Protein AF-A0A672R7V6-F1 (afdb_monomer)

pLDDT: mean 87.44, std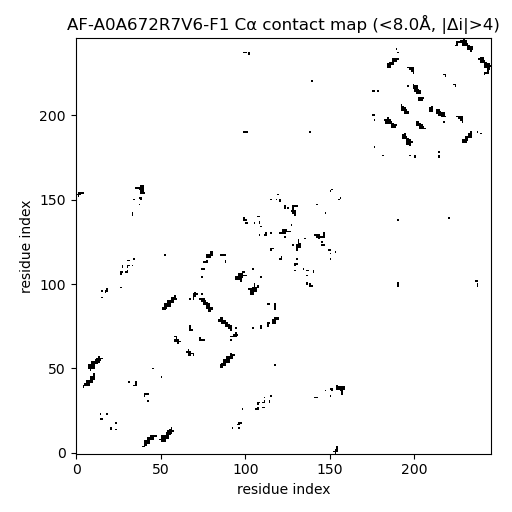 13.8, range [36.5, 98.56]

Radius of gyration: 19.98 Å; Cα contacts (8 Å, |Δi|>4): 439; chains: 1; bounding box: 53×36×56 Å

Secondary structure (DSSP, 8-state):
-PPP---B-EEE----TTS-HHHHHHHHHHHHHHHHTTSS--B----SS--SEEEEEE-S--SSS----SSSS--EEE--TTSTTTTEEEEETTS-EESSSTTSEEHHHHHHHHHHHHTTPPPP-STT-TT-SS----SS----HHHHHHHHHHH-----------S-------PPPPSSS---SEEEEETTEEEEEETTEEEEEETTEEPTT-SEEGGGTSTT--SSEEEEEE-TTS-EEEEE--

Sequence (246 aa):
MKLHIIPLKPQIQRFPWQMREDKVKRVLQEALKVWSDVTPLTFTEVISQEADIVIDFARYWHGDNLPFDGPGGILAHAFFPRTHREGDIHFDYDESWTVGNELGTDLLQVAAHEFGHVLGLQHSLEPGALMSPFYSFSYPLQLSEDDKKGIQYLYGPRLQASVQIPTETNEIITSAPDSCHTDFDAVSVIRGELFFFKASYAWRIREGRLQAGYPALASRHWRGIPENIGAAYEDKKGNIWFFEGG

Mean predicted aligned error: 10.69 Å

Organism: Sinocyclocheilus grahami (NCBI:txid75366)

Structure (mmCIF, N/CA/C/O backbone):
data_AF-A0A672R7V6-F1
#
_entry.id   AF-A0A672R7V6-F1
#
loop_
_atom_site.group_PDB
_atom_site.id
_atom_site.type_symbol
_atom_site.label_atom_id
_atom_site.label_alt_id
_atom_site.label_comp_id
_atom_site.label_asym_id
_atom_site.label_entity_id
_atom_site.label_seq_id
_atom_site.pdbx_PDB_ins_code
_atom_site.Cartn_x
_atom_site.Cartn_y
_atom_site.Cartn_z
_atom_site.occupancy
_atom_site.B_iso_or_equiv
_atom_site.auth_seq_id
_atom_site.auth_comp_id
_atom_site.auth_asym_id
_atom_site.auth_atom_id
_atom_site.pdbx_PDB_model_num
ATOM 1 N N . MET A 1 1 ? -3.434 19.034 -15.561 1.00 52.34 1 MET A N 1
ATOM 2 C CA . MET A 1 1 ? -4.192 18.325 -16.621 1.00 52.34 1 MET A CA 1
ATOM 3 C C . MET A 1 1 ? -4.965 17.212 -15.935 1.00 52.34 1 MET A C 1
ATOM 5 O O . MET A 1 1 ? -4.325 16.456 -15.222 1.00 52.34 1 MET A O 1
ATOM 9 N N . LYS A 1 2 ? -6.297 17.153 -16.053 1.00 65.81 2 LYS A N 1
ATOM 10 C CA . LYS A 1 2 ? -7.084 16.082 -15.416 1.00 65.81 2 LYS A CA 1
ATOM 11 C C . LYS A 1 2 ? -6.955 14.781 -16.211 1.00 65.81 2 LYS A C 1
ATOM 13 O O . LYS A 1 2 ? -6.890 14.834 -17.442 1.00 65.81 2 LYS A O 1
ATOM 18 N N . LEU A 1 3 ? -6.888 13.649 -15.515 1.00 72.75 3 LEU A N 1
ATOM 19 C CA . LEU A 1 3 ? -6.923 12.317 -16.124 1.00 72.75 3 LEU A CA 1
ATOM 20 C C . LEU A 1 3 ? -8.381 11.843 -16.237 1.00 72.75 3 LEU A C 1
ATOM 22 O O . LEU A 1 3 ? -9.265 12.363 -15.554 1.00 72.75 3 LEU A O 1
ATOM 26 N N . HIS A 1 4 ? -8.656 10.924 -17.165 1.00 72.38 4 HIS A N 1
ATOM 27 C CA . HIS A 1 4 ? -10.018 10.434 -17.388 1.00 72.38 4 HIS A CA 1
ATOM 28 C C . HIS A 1 4 ? -10.444 9.505 -16.250 1.00 72.38 4 HIS A C 1
ATOM 30 O O . HIS A 1 4 ? -9.671 8.662 -15.805 1.00 72.38 4 HIS A O 1
ATOM 36 N N . ILE A 1 5 ? -11.690 9.653 -15.803 1.00 74.12 5 ILE A N 1
ATOM 37 C CA . ILE A 1 5 ? -12.304 8.763 -14.818 1.00 74.12 5 ILE A CA 1
ATOM 38 C C . ILE A 1 5 ? -12.939 7.611 -15.596 1.00 74.12 5 ILE A C 1
ATOM 40 O O . ILE A 1 5 ? -14.011 7.767 -16.180 1.00 74.12 5 ILE A O 1
ATOM 44 N N . ILE A 1 6 ? -12.256 6.472 -15.621 1.00 75.62 6 ILE A N 1
ATOM 45 C CA . ILE A 1 6 ? -12.764 5.204 -16.152 1.00 75.62 6 ILE A CA 1
ATOM 46 C C . ILE A 1 6 ? -12.575 4.111 -15.093 1.00 75.62 6 ILE A C 1
ATOM 48 O O . ILE A 1 6 ? -11.676 4.237 -14.258 1.00 75.62 6 ILE A O 1
ATOM 52 N N . PRO A 1 7 ? -13.412 3.060 -15.077 1.00 84.50 7 PRO A N 1
ATOM 53 C CA . PRO A 1 7 ? -13.138 1.881 -14.266 1.00 84.50 7 PRO A CA 1
ATOM 54 C C . PRO A 1 7 ? -11.813 1.256 -14.703 1.00 84.50 7 PRO A C 1
ATOM 56 O O . PRO A 1 7 ? -11.662 0.931 -15.878 1.00 84.50 7 PRO A O 1
ATOM 59 N N . LEU A 1 8 ? -10.880 1.100 -13.765 1.00 88.44 8 LEU A N 1
ATOM 60 C CA . LEU A 1 8 ? -9.566 0.514 -14.019 1.00 88.44 8 LEU A CA 1
ATOM 61 C C . LEU A 1 8 ? -9.579 -0.979 -13.681 1.00 88.44 8 LEU A C 1
ATOM 63 O O . LEU A 1 8 ? -10.139 -1.402 -12.663 1.00 88.44 8 LEU A O 1
ATOM 67 N N . LYS A 1 9 ? -8.951 -1.782 -14.533 1.00 93.06 9 LYS A N 1
ATOM 68 C CA . LYS A 1 9 ? -8.944 -3.242 -14.444 1.00 93.06 9 LYS A CA 1
ATOM 69 C C . LYS A 1 9 ? -7.567 -3.770 -14.030 1.00 93.06 9 LYS A C 1
ATOM 71 O O . LYS A 1 9 ? -6.717 -3.962 -14.899 1.00 93.06 9 LYS A O 1
ATOM 76 N N . PRO A 1 10 ? -7.319 -4.015 -12.732 1.00 93.75 10 PRO A N 1
ATOM 77 C CA . PRO A 1 10 ? -6.094 -4.668 -12.294 1.00 93.75 10 PRO A CA 1
ATOM 78 C C . PRO A 1 10 ? -6.085 -6.164 -12.630 1.00 93.75 10 PRO A C 1
ATOM 80 O O . PRO A 1 10 ? -7.101 -6.850 -12.501 1.00 93.75 10 PRO A O 1
ATOM 83 N N . GLN A 1 11 ? -4.916 -6.679 -13.001 1.00 95.50 11 GLN A N 1
ATOM 84 C CA . GLN A 1 11 ? -4.645 -8.100 -13.202 1.00 95.50 11 GLN A CA 1
ATOM 85 C C . GLN A 1 11 ? -3.312 -8.468 -12.551 1.00 95.50 11 GLN A C 1
ATOM 87 O O . GLN A 1 11 ? -2.317 -7.774 -12.732 1.00 95.50 11 GLN A O 1
ATOM 92 N N . ILE A 1 12 ? -3.278 -9.588 -11.828 1.00 95.94 12 ILE A N 1
ATOM 93 C CA . ILE A 1 12 ? -2.055 -10.111 -11.208 1.00 95.94 12 ILE A CA 1
ATOM 94 C C . ILE A 1 12 ? -1.500 -11.238 -12.083 1.00 95.94 12 ILE A C 1
ATOM 96 O O . ILE A 1 12 ? -2.209 -12.212 -12.343 1.00 95.94 12 ILE A O 1
ATOM 100 N N . GLN A 1 13 ? -0.250 -11.115 -12.529 1.00 94.62 13 GLN A N 1
ATOM 101 C CA . GLN A 1 13 ? 0.426 -12.118 -13.357 1.00 94.62 13 GLN A CA 1
ATOM 102 C C . GLN A 1 13 ? 1.103 -13.209 -12.526 1.00 94.62 13 GLN A C 1
ATOM 104 O O . GLN A 1 13 ? 0.929 -14.397 -12.804 1.00 94.62 13 GLN A O 1
ATOM 109 N N . ARG A 1 14 ? 1.873 -12.822 -11.505 1.00 96.00 14 ARG A N 1
ATOM 110 C CA . ARG A 1 14 ? 2.571 -13.744 -10.596 1.00 96.00 14 ARG A CA 1
ATOM 111 C C . ARG A 1 14 ? 2.359 -13.334 -9.148 1.00 96.00 14 ARG A C 1
ATOM 113 O O . ARG A 1 14 ? 2.046 -12.186 -8.860 1.00 96.00 14 ARG A O 1
ATOM 120 N N . PHE A 1 15 ? 2.531 -14.293 -8.245 1.00 97.06 15 PHE A N 1
ATOM 121 C CA . PHE A 1 15 ? 2.367 -14.116 -6.804 1.00 97.06 15 PHE A CA 1
ATOM 122 C C . PHE A 1 15 ? 3.680 -14.431 -6.072 1.00 97.06 15 PHE A C 1
ATOM 124 O O . PHE A 1 15 ? 4.415 -15.317 -6.517 1.00 97.06 15 PHE A O 1
ATOM 131 N N . PRO A 1 16 ? 3.970 -13.764 -4.940 1.00 95.19 16 PRO A N 1
ATOM 132 C CA . PRO A 1 16 ? 5.109 -14.093 -4.092 1.00 95.19 16 PRO A CA 1
ATOM 133 C C . PRO A 1 16 ? 4.888 -15.443 -3.395 1.00 95.19 16 PRO A C 1
ATOM 135 O O . PRO A 1 16 ? 3.783 -15.754 -2.952 1.00 95.19 16 PRO A O 1
ATOM 138 N N . TRP A 1 17 ? 5.944 -16.240 -3.231 1.00 90.25 17 TRP A N 1
ATOM 139 C CA . TRP A 1 17 ? 5.864 -17.547 -2.556 1.00 90.25 17 TRP A CA 1
ATOM 140 C C . TRP A 1 17 ? 5.616 -17.445 -1.044 1.00 90.25 17 TRP A C 1
ATOM 142 O O . TRP A 1 17 ? 5.121 -18.388 -0.426 1.00 90.25 17 TRP A O 1
ATOM 152 N N . GLN A 1 18 ? 5.968 -16.308 -0.443 1.00 86.50 18 GLN A N 1
ATOM 153 C CA . GLN A 1 18 ? 5.895 -16.033 0.991 1.00 86.50 18 GLN A CA 1
ATOM 154 C C . GLN A 1 18 ? 4.440 -15.921 1.486 1.00 86.50 18 GLN A C 1
ATOM 156 O O . GLN A 1 18 ? 4.172 -16.073 2.681 1.00 86.50 18 GLN A O 1
ATOM 161 N N . MET A 1 19 ? 3.483 -15.645 0.589 1.00 90.56 19 MET A N 1
ATOM 162 C CA . MET A 1 19 ? 2.083 -15.395 0.933 1.00 90.56 19 MET A CA 1
ATOM 163 C C . MET A 1 19 ? 1.116 -16.138 0.017 1.00 90.56 19 MET A C 1
ATOM 165 O O . MET A 1 19 ? 1.314 -16.248 -1.184 1.00 90.56 19 MET A O 1
ATOM 169 N N . ARG A 1 20 ? 0.003 -16.605 0.591 1.00 93.00 20 ARG A N 1
ATOM 170 C CA . ARG A 1 20 ? -1.077 -17.216 -0.192 1.00 93.00 20 ARG A CA 1
ATOM 171 C C . ARG A 1 20 ? -1.698 -16.194 -1.146 1.00 93.00 20 ARG A C 1
ATOM 173 O O . ARG A 1 20 ? -1.937 -15.052 -0.749 1.00 93.00 20 ARG A O 1
ATOM 180 N N . GLU A 1 21 ? -2.052 -16.635 -2.350 1.00 94.81 21 GLU A N 1
ATOM 181 C CA . GLU A 1 21 ? -2.634 -15.778 -3.393 1.00 94.81 21 GLU A CA 1
ATOM 182 C C . GLU A 1 21 ? -3.890 -15.029 -2.924 1.00 94.81 21 GLU A C 1
ATOM 184 O O . GLU A 1 21 ? -4.054 -13.846 -3.208 1.00 94.81 21 GLU A O 1
ATOM 189 N N . ASP A 1 22 ? -4.759 -15.679 -2.141 1.00 93.31 22 ASP A N 1
ATOM 190 C CA . ASP A 1 22 ? -5.973 -15.060 -1.599 1.00 93.31 22 ASP A CA 1
ATOM 191 C C . ASP A 1 22 ? -5.660 -13.893 -0.651 1.00 93.31 22 ASP A C 1
ATOM 193 O O . ASP A 1 22 ? -6.397 -12.908 -0.598 1.00 93.31 22 ASP A O 1
ATOM 197 N N . LYS A 1 23 ? -4.554 -13.990 0.096 1.00 92.38 23 LYS A N 1
ATOM 198 C CA . LYS A 1 23 ? -4.068 -12.916 0.965 1.00 92.38 23 LYS A CA 1
ATOM 199 C C . LYS A 1 23 ? -3.510 -11.766 0.129 1.00 92.38 23 LYS A C 1
ATOM 201 O O . LYS A 1 23 ? -3.869 -10.628 0.403 1.00 92.38 23 LYS A O 1
ATOM 206 N N . VAL A 1 24 ? -2.716 -12.061 -0.900 1.00 96.12 24 VAL A N 1
ATOM 207 C CA . VAL A 1 24 ? -2.158 -11.051 -1.817 1.00 96.12 24 VAL A CA 1
ATOM 208 C C . VAL A 1 24 ? -3.275 -10.276 -2.518 1.00 96.12 24 VAL A C 1
ATOM 210 O O . VAL A 1 24 ? -3.288 -9.051 -2.465 1.00 96.12 24 VAL A O 1
ATOM 213 N N . LYS A 1 25 ? -4.277 -10.971 -3.072 1.00 95.31 25 LYS A N 1
ATOM 214 C CA . LYS A 1 25 ? -5.445 -10.338 -3.708 1.00 95.31 25 LYS A CA 1
ATOM 215 C C . LYS A 1 25 ? -6.169 -9.377 -2.770 1.00 95.31 25 LYS A C 1
ATOM 217 O O . LYS A 1 25 ? -6.442 -8.243 -3.150 1.00 95.31 25 LYS A O 1
ATOM 222 N N . ARG A 1 26 ? -6.438 -9.796 -1.527 1.00 94.12 26 ARG A N 1
ATOM 223 C CA . ARG A 1 26 ? -7.087 -8.930 -0.528 1.00 94.12 26 ARG A CA 1
ATOM 224 C C . ARG A 1 26 ? -6.259 -7.685 -0.208 1.00 94.12 26 ARG A C 1
ATOM 226 O O . ARG A 1 26 ? -6.831 -6.607 -0.108 1.00 94.12 26 ARG A O 1
ATOM 233 N N . VAL A 1 27 ? -4.941 -7.828 -0.078 1.00 95.44 27 VAL A N 1
ATOM 234 C CA . VAL A 1 27 ? -4.028 -6.707 0.202 1.00 95.44 27 VAL A CA 1
ATOM 235 C C . VAL A 1 27 ? -3.995 -5.714 -0.954 1.00 95.44 27 VAL A C 1
ATOM 237 O O . VAL A 1 27 ? -4.114 -4.516 -0.729 1.00 95.44 27 VAL A O 1
ATOM 240 N N . LEU A 1 28 ? -3.899 -6.194 -2.195 1.00 97.31 28 LEU A N 1
ATOM 241 C CA . LEU A 1 28 ? -3.894 -5.325 -3.374 1.00 97.31 28 LEU A CA 1
ATOM 242 C C . LEU A 1 28 ? -5.241 -4.610 -3.557 1.00 97.31 28 LEU A C 1
ATOM 244 O O . LEU A 1 28 ? -5.275 -3.426 -3.882 1.00 97.31 28 LEU A O 1
ATOM 248 N N . GLN A 1 29 ? -6.356 -5.292 -3.275 1.00 95.31 29 GLN A N 1
ATOM 249 C CA . GLN A 1 29 ? -7.681 -4.666 -3.242 1.00 95.31 29 GLN A CA 1
ATOM 250 C C . GLN A 1 29 ? -7.773 -3.575 -2.167 1.00 95.31 29 GLN A C 1
ATOM 252 O O . GLN A 1 29 ? -8.364 -2.526 -2.412 1.00 95.31 29 GLN A O 1
ATOM 257 N N . GLU A 1 30 ? -7.189 -3.797 -0.989 1.00 93.88 30 GLU A N 1
ATOM 258 C CA . GLU A 1 30 ? -7.128 -2.797 0.079 1.00 93.88 30 GLU A CA 1
ATOM 259 C C . GLU A 1 30 ? -6.262 -1.594 -0.318 1.00 93.88 30 GLU A C 1
ATOM 261 O O . GLU A 1 30 ? -6.709 -0.459 -0.169 1.00 93.88 30 GLU A O 1
ATOM 266 N N . ALA A 1 31 ? -5.094 -1.823 -0.918 1.00 97.00 31 ALA A N 1
ATOM 267 C CA . ALA A 1 31 ? -4.210 -0.773 -1.419 1.00 97.00 31 ALA A CA 1
ATOM 268 C C . ALA A 1 31 ? -4.889 0.113 -2.484 1.00 97.00 31 ALA A C 1
ATOM 270 O O . ALA A 1 31 ? -4.836 1.339 -2.403 1.00 97.00 31 ALA A O 1
ATOM 271 N N . LEU A 1 32 ? -5.608 -0.483 -3.442 1.00 96.62 32 LEU A N 1
ATOM 272 C CA . LEU A 1 32 ? -6.420 0.259 -4.417 1.00 96.62 32 LEU A CA 1
ATOM 273 C C . LEU A 1 32 ? -7.561 1.036 -3.748 1.00 96.62 32 LEU A C 1
ATOM 275 O O . LEU A 1 32 ? -7.901 2.155 -4.154 1.00 96.62 32 LEU A O 1
ATOM 279 N N . LYS A 1 33 ? -8.156 0.454 -2.699 1.00 94.19 33 LYS A N 1
ATOM 280 C CA . LYS A 1 33 ? -9.272 1.064 -1.979 1.00 94.19 33 LYS A CA 1
ATOM 281 C C . LYS A 1 33 ? -8.881 2.406 -1.365 1.00 94.19 33 LYS A C 1
ATOM 283 O O . LYS A 1 33 ? -9.685 3.334 -1.447 1.00 94.19 33 LYS A O 1
ATOM 288 N N . VAL A 1 34 ? -7.658 2.525 -0.841 1.00 95.25 34 VAL A N 1
ATOM 289 C CA . VAL A 1 34 ? -7.107 3.766 -0.267 1.00 95.25 34 VAL A CA 1
ATOM 290 C C . VAL A 1 34 ? -7.306 4.958 -1.216 1.00 95.25 34 VAL A C 1
ATOM 292 O O . VAL A 1 34 ? -7.761 6.022 -0.794 1.00 95.25 34 VAL A O 1
ATOM 295 N N . TRP A 1 35 ? -7.056 4.765 -2.513 1.00 96.81 35 TRP A N 1
ATOM 296 C CA . TRP A 1 35 ? -7.235 5.799 -3.535 1.00 96.81 35 TRP A CA 1
ATOM 297 C C . TRP A 1 35 ? -8.703 6.003 -3.936 1.00 96.81 35 TRP A C 1
ATOM 299 O O . TRP A 1 35 ? -9.157 7.144 -4.078 1.00 96.81 35 TRP A O 1
ATOM 309 N N . SER A 1 36 ? -9.476 4.921 -4.082 1.00 94.94 36 SER A N 1
ATOM 310 C CA . SER A 1 36 ? -10.912 5.007 -4.417 1.00 94.94 36 SER A CA 1
ATOM 311 C C . SER A 1 36 ? -11.767 5.625 -3.304 1.00 94.94 36 SER A C 1
ATOM 313 O O . SER A 1 36 ? -12.841 6.160 -3.561 1.00 94.94 36 SER A O 1
ATOM 315 N N . ASP A 1 37 ? -11.306 5.588 -2.052 1.00 93.94 37 ASP A N 1
ATOM 316 C CA . ASP A 1 37 ? -12.041 6.168 -0.929 1.00 93.94 37 ASP A CA 1
ATOM 317 C C . ASP A 1 37 ? -12.085 7.697 -0.992 1.00 93.94 37 ASP A C 1
ATOM 319 O O . ASP A 1 37 ? -13.055 8.303 -0.528 1.00 93.94 37 ASP A O 1
ATOM 323 N N . VAL A 1 38 ? -11.074 8.314 -1.612 1.00 95.25 38 VAL A N 1
ATOM 324 C CA . VAL A 1 38 ? -10.914 9.772 -1.697 1.00 95.25 38 VAL A CA 1
ATOM 325 C C . VAL A 1 38 ? -11.116 10.335 -3.106 1.00 95.25 38 VAL A C 1
ATOM 327 O O . VAL A 1 38 ? -11.088 11.557 -3.272 1.00 95.25 38 VAL A O 1
ATOM 330 N N . THR A 1 39 ? -11.385 9.484 -4.100 1.00 95.31 39 THR A N 1
ATOM 331 C CA . THR A 1 39 ? -11.630 9.866 -5.501 1.00 95.31 39 THR A CA 1
ATOM 332 C C . THR A 1 39 ? -12.872 9.180 -6.091 1.00 95.31 39 THR A C 1
ATOM 334 O O . THR A 1 39 ? -13.426 8.268 -5.486 1.00 95.31 39 THR A O 1
ATOM 337 N N . PRO A 1 40 ? -13.343 9.587 -7.283 1.00 94.69 40 PRO A N 1
ATOM 338 C CA . PRO A 1 40 ? -14.369 8.852 -8.026 1.00 94.69 40 PRO A CA 1
ATOM 339 C C . PRO A 1 40 ? -13.872 7.564 -8.710 1.00 94.69 40 PRO A C 1
ATOM 341 O O . PRO A 1 40 ? -14.648 6.937 -9.431 1.00 94.69 40 PRO A O 1
ATOM 344 N N . LEU A 1 41 ? -12.593 7.198 -8.559 1.00 94.69 41 LEU A N 1
ATOM 345 C CA . LEU A 1 41 ? -12.014 6.028 -9.218 1.00 94.69 41 LEU A CA 1
ATOM 346 C C . LEU A 1 41 ? -12.665 4.733 -8.728 1.00 94.69 41 LEU A C 1
ATOM 348 O O . LEU A 1 41 ? -13.034 4.594 -7.562 1.00 94.69 41 LEU A O 1
ATOM 352 N N . THR A 1 42 ? -12.771 3.764 -9.633 1.00 93.69 42 THR A N 1
ATOM 353 C CA . THR A 1 42 ? -13.268 2.420 -9.330 1.00 93.69 42 THR A CA 1
ATOM 354 C C . THR A 1 42 ? -1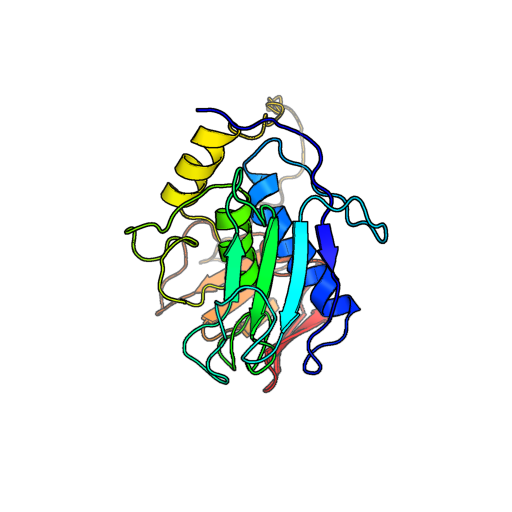2.335 1.389 -9.940 1.00 93.69 42 THR A C 1
ATOM 356 O O . THR A 1 42 ? -11.768 1.617 -11.008 1.00 93.69 42 THR A O 1
ATOM 359 N N . PHE A 1 43 ? -12.180 0.262 -9.249 1.00 93.69 43 PHE A N 1
ATOM 360 C CA . PHE A 1 43 ? -11.281 -0.812 -9.646 1.00 93.69 43 PHE A CA 1
ATOM 361 C C . PHE A 1 43 ? -12.046 -2.131 -9.710 1.00 93.69 43 PHE A C 1
ATOM 363 O O . PHE A 1 43 ? -12.862 -2.420 -8.833 1.00 93.69 43 PHE A O 1
ATOM 370 N N . THR A 1 44 ? -11.818 -2.933 -10.747 1.00 91.12 44 THR A N 1
ATOM 371 C CA . THR A 1 44 ? -12.443 -4.257 -10.897 1.00 91.12 44 THR A CA 1
ATOM 372 C C . THR A 1 44 ? -11.421 -5.251 -11.424 1.00 91.12 44 THR A C 1
ATOM 374 O O . THR A 1 44 ? -11.017 -5.161 -12.577 1.00 91.12 44 THR A O 1
ATOM 377 N N . GLU A 1 45 ? -10.990 -6.182 -10.570 1.00 87.81 45 GLU A N 1
ATOM 378 C CA . GLU A 1 45 ? -9.997 -7.202 -10.926 1.00 87.81 45 GLU A CA 1
ATOM 379 C C . GLU A 1 45 ? -10.485 -8.071 -12.095 1.00 87.81 45 GLU A C 1
ATOM 381 O O . GLU A 1 45 ? -11.635 -8.521 -12.109 1.00 87.81 45 GLU A O 1
ATOM 386 N N . VAL A 1 46 ? -9.608 -8.313 -13.073 1.00 88.81 46 VAL A N 1
ATOM 387 C CA . VAL A 1 46 ? -9.890 -9.129 -14.263 1.00 88.81 46 VAL A CA 1
ATOM 388 C C . VAL A 1 46 ? -8.853 -10.234 -14.448 1.00 88.81 46 VAL A C 1
ATOM 390 O O . VAL A 1 46 ? -7.737 -10.169 -13.944 1.00 88.81 46 VAL A O 1
ATOM 393 N N . ILE A 1 47 ? -9.229 -11.262 -15.214 1.00 81.38 47 ILE A N 1
ATOM 394 C CA . ILE A 1 47 ? -8.361 -12.401 -15.570 1.00 81.38 47 ILE A CA 1
ATOM 395 C C . ILE A 1 47 ? -7.928 -12.320 -17.059 1.00 81.38 47 ILE A C 1
ATOM 397 O O . ILE A 1 47 ? -7.153 -13.144 -17.533 1.00 81.38 47 ILE A O 1
ATOM 401 N N . SER A 1 48 ? -8.407 -11.326 -17.820 1.00 70.50 48 SER A N 1
ATOM 402 C CA . SER A 1 48 ? -8.225 -11.195 -19.280 1.00 70.50 48 SER A CA 1
ATOM 403 C C . SER A 1 48 ? -7.065 -10.281 -19.704 1.00 70.50 48 SER A C 1
ATOM 405 O O . SER A 1 48 ? -6.619 -9.458 -18.920 1.00 70.50 48 SER A O 1
ATOM 407 N N . GLN A 1 49 ? -6.663 -10.359 -20.981 1.00 63.78 49 GLN A N 1
ATOM 408 C CA . GLN A 1 49 ? -5.559 -9.595 -21.603 1.00 63.78 49 GLN A CA 1
ATOM 409 C C . GLN A 1 49 ? -5.785 -8.073 -21.757 1.00 63.78 49 GLN A C 1
ATOM 411 O O . GLN A 1 49 ? -4.888 -7.375 -22.211 1.00 63.78 49 GLN A O 1
ATOM 416 N N . GLU A 1 50 ? -6.958 -7.547 -21.400 1.00 80.62 50 GLU A N 1
ATOM 417 C CA . GLU A 1 50 ? -7.285 -6.111 -21.462 1.00 80.62 50 GLU A CA 1
ATOM 418 C C . GLU A 1 50 ? -7.234 -5.459 -20.066 1.00 80.62 50 GLU A C 1
ATOM 420 O O . GLU A 1 50 ? -8.210 -4.850 -19.620 1.00 80.62 50 GLU A O 1
ATOM 425 N N . ALA A 1 51 ? -6.144 -5.678 -19.329 1.00 90.62 51 ALA A N 1
ATOM 426 C CA . ALA A 1 51 ? -5.927 -5.061 -18.023 1.00 90.62 51 ALA A CA 1
ATOM 427 C C . ALA A 1 51 ? -5.332 -3.653 -18.182 1.00 90.62 51 ALA A C 1
ATOM 429 O O . ALA A 1 51 ? -4.436 -3.455 -18.998 1.00 90.62 51 ALA A O 1
ATOM 430 N N . ASP A 1 52 ? -5.813 -2.694 -17.387 1.00 93.12 52 ASP A N 1
ATOM 431 C CA . ASP A 1 52 ? -5.260 -1.331 -17.340 1.00 93.12 52 ASP A CA 1
ATOM 432 C C . ASP A 1 52 ? -4.092 -1.227 -16.348 1.00 93.12 52 ASP A C 1
ATOM 434 O O . ASP A 1 52 ? -3.302 -0.293 -16.412 1.00 93.12 52 ASP A O 1
ATOM 438 N N . ILE A 1 53 ? -4.024 -2.157 -15.386 1.00 95.50 53 ILE A N 1
ATOM 439 C CA . ILE A 1 53 ? -2.963 -2.235 -14.381 1.00 95.50 53 ILE A CA 1
ATOM 440 C C . ILE A 1 53 ? -2.479 -3.680 -14.318 1.00 95.50 53 ILE A C 1
ATOM 442 O O . ILE A 1 53 ? -3.255 -4.584 -13.995 1.00 95.50 53 ILE A O 1
ATOM 446 N N . VAL A 1 54 ? -1.203 -3.903 -14.607 1.00 96.25 54 VAL A N 1
ATOM 447 C CA . VAL A 1 54 ? -0.596 -5.236 -14.626 1.00 96.25 54 VAL A CA 1
ATOM 448 C C . VAL A 1 54 ? 0.356 -5.351 -13.448 1.00 96.25 54 VAL A C 1
ATOM 450 O O . VAL A 1 54 ? 1.330 -4.617 -13.355 1.00 96.25 54 VAL A O 1
ATOM 453 N N . ILE A 1 55 ? 0.066 -6.274 -12.537 1.00 98.00 55 ILE A N 1
ATOM 454 C CA . ILE A 1 55 ? 0.818 -6.468 -11.298 1.00 98.00 55 ILE A CA 1
ATOM 455 C C . ILE A 1 55 ? 1.636 -7.744 -11.409 1.00 98.00 55 ILE A C 1
ATOM 457 O O . ILE A 1 55 ? 1.078 -8.828 -11.602 1.00 98.00 55 ILE A O 1
ATOM 461 N N . ASP A 1 56 ? 2.946 -7.633 -11.240 1.00 97.69 56 ASP A N 1
ATOM 462 C CA . ASP A 1 56 ? 3.857 -8.762 -11.349 1.00 97.69 56 ASP A CA 1
ATOM 463 C C . ASP A 1 56 ? 4.869 -8.801 -10.197 1.00 97.69 56 ASP A C 1
ATOM 465 O O . ASP A 1 56 ? 5.341 -7.769 -9.731 1.00 97.69 56 ASP A O 1
ATOM 469 N N . PHE A 1 57 ? 5.212 -10.003 -9.733 1.00 98.31 57 PHE A N 1
ATOM 470 C CA . PHE A 1 57 ? 6.279 -10.211 -8.751 1.00 98.31 57 PHE A CA 1
ATOM 471 C C . PHE A 1 57 ? 7.457 -10.855 -9.477 1.00 98.31 57 PHE A C 1
ATOM 473 O O . PHE A 1 57 ? 7.369 -12.004 -9.926 1.00 98.31 57 PHE A O 1
ATOM 480 N N . ALA A 1 58 ? 8.551 -10.111 -9.614 1.00 97.25 58 ALA A N 1
ATOM 481 C CA . ALA A 1 58 ? 9.668 -10.463 -10.480 1.00 97.25 58 ALA A CA 1
ATOM 482 C C . ALA A 1 58 ? 11.011 -10.396 -9.742 1.00 97.25 58 ALA A C 1
ATOM 484 O O . ALA A 1 58 ? 11.118 -9.792 -8.687 1.00 97.25 58 ALA A O 1
ATOM 485 N N . ARG A 1 59 ? 12.040 -11.048 -10.291 1.00 96.19 59 ARG A N 1
ATOM 486 C CA . ARG A 1 59 ? 13.394 -11.086 -9.716 1.00 96.19 59 ARG A CA 1
ATOM 487 C C . ARG A 1 59 ? 14.388 -10.459 -10.669 1.00 96.19 59 ARG A C 1
ATOM 489 O O . ARG A 1 59 ? 14.324 -10.762 -11.862 1.00 96.19 59 ARG A O 1
ATOM 496 N N . TYR A 1 60 ? 15.352 -9.709 -10.139 1.00 95.56 60 TYR A N 1
ATOM 497 C CA . TYR A 1 60 ? 16.500 -9.185 -10.884 1.00 95.56 60 TYR A CA 1
ATOM 498 C C . TYR A 1 60 ? 16.095 -8.641 -12.262 1.00 95.56 60 TYR A C 1
ATOM 500 O O . TYR A 1 60 ? 15.246 -7.763 -12.355 1.00 95.56 60 TYR A O 1
ATOM 508 N N . TRP A 1 61 ? 16.657 -9.175 -13.348 1.00 95.94 61 TRP A N 1
ATOM 509 C CA . TRP A 1 61 ? 16.286 -8.801 -14.706 1.00 95.94 61 TRP A CA 1
ATOM 510 C C . TRP A 1 61 ? 14.940 -9.401 -15.131 1.00 95.94 61 TRP A C 1
ATOM 512 O O . TRP A 1 61 ? 14.810 -10.619 -15.261 1.00 95.94 61 TRP A O 1
ATOM 522 N N . HIS A 1 62 ? 13.971 -8.537 -15.439 1.00 96.25 62 HIS A N 1
ATOM 523 C CA . HIS A 1 62 ? 12.602 -8.946 -15.771 1.00 96.25 62 HIS A CA 1
ATOM 524 C C . HIS A 1 62 ? 11.993 -8.214 -16.983 1.00 96.25 62 HIS A C 1
ATOM 526 O O . HIS A 1 62 ? 10.783 -8.232 -17.190 1.00 96.25 62 HIS A O 1
ATOM 532 N N . GLY A 1 63 ? 12.840 -7.653 -17.854 1.00 93.44 63 GLY A N 1
ATOM 533 C CA . GLY A 1 63 ? 12.451 -7.270 -19.218 1.00 93.44 63 GLY A CA 1
ATOM 534 C C . GLY A 1 63 ? 12.002 -5.820 -19.433 1.00 93.44 63 GLY A C 1
ATOM 535 O O . GLY A 1 63 ? 11.537 -5.504 -20.524 1.00 93.44 63 GLY A O 1
ATOM 536 N N . ASP A 1 64 ? 12.146 -4.928 -18.451 1.00 91.94 64 ASP A N 1
ATOM 537 C CA . ASP A 1 64 ? 11.925 -3.470 -18.575 1.00 91.94 64 ASP A CA 1
ATOM 538 C C . ASP A 1 64 ? 13.207 -2.619 -18.598 1.00 91.94 64 ASP A C 1
ATOM 540 O O . ASP A 1 64 ? 13.124 -1.404 -18.765 1.00 91.94 64 ASP A O 1
ATOM 544 N N . ASN A 1 65 ? 14.387 -3.231 -18.477 1.00 92.19 65 ASN A N 1
ATOM 545 C CA . ASN A 1 65 ? 15.672 -2.556 -18.244 1.00 92.19 65 ASN A CA 1
ATOM 546 C C . ASN A 1 65 ? 15.815 -1.868 -16.871 1.00 92.19 65 ASN A C 1
ATOM 548 O O . ASN A 1 65 ? 16.754 -1.092 -16.689 1.00 92.19 65 ASN A O 1
ATOM 552 N N . LEU A 1 66 ? 14.944 -2.178 -15.908 1.00 91.62 66 LEU A N 1
ATOM 553 C CA . 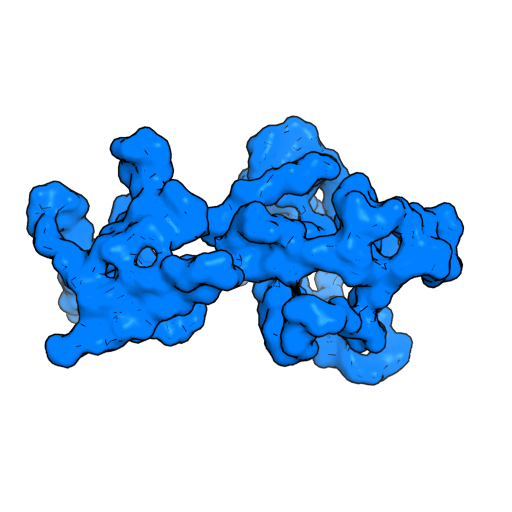LEU A 1 66 ? 15.011 -1.715 -14.522 1.00 91.62 66 LEU A CA 1
ATOM 554 C C . LEU A 1 66 ? 15.144 -2.935 -13.593 1.00 91.62 66 LEU A C 1
ATOM 556 O O . LEU A 1 66 ? 14.183 -3.340 -12.954 1.00 91.62 66 LEU A O 1
ATOM 560 N N . PRO A 1 67 ? 16.308 -3.605 -13.550 1.00 94.56 67 PRO A N 1
ATOM 561 C CA . PRO A 1 67 ? 16.447 -4.802 -12.733 1.00 94.56 67 PRO A CA 1
ATOM 562 C C . PRO A 1 67 ? 16.349 -4.493 -11.237 1.00 94.56 67 PRO A C 1
ATOM 564 O O . PRO A 1 67 ? 16.904 -3.497 -10.776 1.00 94.56 67 PRO A O 1
ATOM 567 N N . PHE A 1 68 ? 15.739 -5.410 -10.489 1.00 97.88 68 PHE A N 1
ATOM 568 C CA . PHE A 1 68 ? 15.813 -5.413 -9.028 1.00 97.88 68 PHE A CA 1
ATOM 569 C C . PHE A 1 68 ? 17.184 -5.875 -8.517 1.00 97.88 68 PHE A C 1
ATOM 571 O O . PHE A 1 68 ? 17.969 -6.485 -9.255 1.00 97.88 68 PHE A O 1
ATOM 578 N N . ASP A 1 69 ? 17.465 -5.593 -7.248 1.00 96.06 69 ASP A N 1
ATOM 579 C CA . ASP A 1 69 ? 18.734 -5.845 -6.565 1.00 96.06 69 ASP A CA 1
ATOM 580 C C . ASP A 1 69 ? 18.694 -7.004 -5.551 1.00 96.06 69 ASP A C 1
ATOM 582 O O . ASP A 1 69 ? 19.752 -7.418 -5.061 1.00 96.06 69 ASP A O 1
ATOM 586 N N . GLY A 1 70 ? 17.533 -7.630 -5.340 1.00 94.06 70 GLY A N 1
ATOM 587 C CA . GLY A 1 70 ? 17.349 -8.706 -4.371 1.00 94.06 70 GLY A CA 1
ATOM 588 C C . GLY A 1 70 ? 16.861 -8.151 -3.028 1.00 94.06 70 GLY A C 1
ATOM 589 O O . GLY A 1 70 ? 16.220 -7.117 -3.000 1.00 94.06 70 GLY A O 1
ATOM 590 N N . PRO A 1 71 ? 17.138 -8.807 -1.885 1.00 94.75 71 PRO A N 1
ATOM 591 C CA . PRO A 1 71 ? 16.580 -8.361 -0.608 1.00 94.75 71 PRO A CA 1
ATOM 592 C C . PRO A 1 71 ? 17.044 -6.956 -0.181 1.00 94.75 71 PRO A C 1
ATOM 594 O O . PRO A 1 71 ? 18.239 -6.727 0.031 1.00 94.75 71 PRO A O 1
ATOM 597 N N . GLY A 1 72 ? 16.084 -6.072 0.084 1.00 90.06 72 GLY A N 1
ATOM 598 C CA . GLY A 1 72 ? 16.282 -4.662 0.400 1.00 90.06 72 GLY A CA 1
ATOM 599 C C . GLY A 1 72 ? 16.571 -3.820 -0.846 1.00 90.06 72 GLY A C 1
ATOM 600 O O . GLY A 1 72 ? 16.715 -4.326 -1.944 1.00 90.06 72 GLY A O 1
ATOM 601 N N . GLY A 1 73 ? 16.725 -2.505 -0.670 1.00 93.12 73 GLY A N 1
ATOM 602 C CA . GLY A 1 73 ? 17.006 -1.620 -1.803 1.00 93.12 73 GLY A CA 1
ATOM 603 C C . GLY A 1 73 ? 15.736 -1.284 -2.581 1.00 93.12 73 GLY A C 1
ATOM 604 O O . GLY A 1 73 ? 14.915 -0.514 -2.071 1.00 93.12 73 GLY A O 1
ATOM 605 N N . ILE A 1 74 ? 15.589 -1.794 -3.805 1.00 94.69 74 ILE A N 1
ATOM 606 C CA . ILE A 1 74 ? 14.439 -1.503 -4.668 1.00 94.69 74 ILE A CA 1
ATOM 607 C C . ILE A 1 74 ? 13.304 -2.487 -4.369 1.00 94.69 74 ILE A C 1
ATOM 609 O O . ILE A 1 74 ? 13.281 -3.609 -4.855 1.00 94.69 74 ILE A O 1
ATOM 613 N N . LEU A 1 75 ? 12.303 -2.026 -3.618 1.00 97.50 75 LEU A N 1
ATOM 614 C CA . LEU A 1 75 ? 11.174 -2.869 -3.202 1.00 97.50 75 LEU A CA 1
ATOM 615 C C . LEU A 1 75 ? 10.185 -3.157 -4.343 1.00 97.50 75 LEU A C 1
ATOM 617 O O . LEU A 1 75 ? 9.571 -4.224 -4.402 1.00 97.50 75 LEU A O 1
ATOM 621 N N . ALA A 1 76 ? 9.964 -2.162 -5.198 1.00 98.12 76 ALA A N 1
ATOM 622 C CA . ALA A 1 76 ? 9.020 -2.189 -6.304 1.00 98.12 76 ALA A CA 1
ATOM 623 C C . ALA A 1 76 ? 9.271 -0.996 -7.239 1.00 98.12 76 ALA A C 1
ATOM 625 O O . ALA A 1 76 ? 10.015 -0.072 -6.898 1.00 98.12 76 ALA A O 1
ATOM 626 N N . HIS A 1 77 ? 8.629 -1.011 -8.405 1.00 97.50 77 HIS A N 1
ATOM 627 C CA . HIS A 1 77 ? 8.461 0.173 -9.243 1.00 97.50 77 HIS A CA 1
ATOM 628 C C . HIS A 1 77 ? 7.185 0.098 -10.079 1.00 97.50 77 HIS A C 1
ATOM 630 O O . HIS A 1 77 ? 6.664 -0.982 -10.374 1.00 97.50 77 HIS A O 1
ATOM 636 N N . ALA A 1 78 ? 6.728 1.262 -10.530 1.00 97.31 78 ALA A N 1
ATOM 637 C CA . ALA A 1 78 ? 5.529 1.416 -11.337 1.00 97.31 78 ALA A CA 1
ATOM 638 C C . ALA A 1 78 ? 5.723 2.375 -12.513 1.00 97.31 78 ALA A C 1
ATOM 640 O O . ALA A 1 78 ? 6.511 3.325 -12.476 1.00 97.31 78 ALA A O 1
ATOM 641 N N . PHE A 1 79 ? 4.942 2.148 -13.565 1.00 94.69 79 PHE A N 1
ATOM 642 C CA . PHE A 1 79 ? 4.990 2.929 -14.791 1.00 94.69 79 PHE A CA 1
ATOM 643 C C . PHE A 1 79 ? 3.805 3.890 -14.886 1.00 94.69 79 PHE A C 1
ATOM 645 O O . PHE A 1 79 ? 2.633 3.508 -14.902 1.00 94.69 79 PHE A O 1
ATOM 652 N N . PHE A 1 80 ? 4.142 5.173 -14.987 1.00 92.38 80 PHE A N 1
ATOM 653 C CA . PHE A 1 80 ? 3.191 6.278 -15.011 1.00 92.38 80 PHE A CA 1
ATOM 654 C C . PHE A 1 80 ? 2.250 6.232 -16.229 1.00 92.38 80 PHE A C 1
ATOM 656 O O . PHE A 1 80 ? 2.632 5.719 -17.290 1.00 92.38 80 PHE A O 1
ATOM 663 N N . PRO A 1 81 ? 1.068 6.875 -16.138 1.00 92.56 81 PRO A N 1
ATOM 664 C CA . PRO A 1 81 ? 0.207 7.120 -17.290 1.00 92.56 81 PRO A CA 1
ATOM 665 C C . PRO A 1 81 ? 0.956 7.791 -18.445 1.00 92.56 81 PRO A C 1
ATOM 667 O O . PRO A 1 81 ? 1.785 8.680 -18.228 1.00 92.56 81 PRO A O 1
ATOM 670 N N . ARG A 1 82 ? 0.588 7.443 -19.684 1.00 88.88 82 ARG A N 1
ATOM 671 C CA . ARG A 1 82 ? 1.169 7.964 -20.938 1.00 88.88 82 ARG A CA 1
ATOM 672 C C . ARG A 1 82 ? 2.642 7.623 -21.141 1.00 88.88 82 ARG A C 1
ATOM 674 O O . ARG A 1 82 ? 3.363 8.353 -21.827 1.00 88.88 82 ARG A O 1
ATOM 681 N N . THR A 1 83 ? 3.086 6.519 -20.559 1.00 88.62 83 THR A N 1
ATOM 682 C CA . THR A 1 83 ? 4.378 5.902 -20.863 1.00 88.62 83 THR A CA 1
ATOM 683 C C . THR A 1 83 ? 4.166 4.641 -21.703 1.00 88.62 83 THR A C 1
ATOM 685 O O . THR A 1 83 ? 3.045 4.170 -21.858 1.00 88.62 83 THR A O 1
ATOM 688 N N . HIS A 1 84 ? 5.239 4.090 -22.279 1.00 89.94 84 HIS A N 1
ATOM 689 C CA . HIS A 1 84 ? 5.152 2.872 -23.097 1.00 89.94 84 HIS A CA 1
ATOM 690 C C . HIS A 1 84 ? 4.557 1.675 -22.331 1.00 89.94 84 HIS A C 1
ATOM 692 O O . HIS A 1 84 ? 3.889 0.844 -22.942 1.00 89.94 84 HIS A O 1
ATOM 698 N N . ARG A 1 85 ? 4.804 1.602 -21.020 1.00 91.44 85 ARG A N 1
ATOM 699 C CA . ARG A 1 85 ? 4.398 0.505 -20.135 1.00 91.44 85 ARG A CA 1
ATOM 700 C C . ARG A 1 85 ? 3.378 0.961 -19.091 1.00 91.44 85 ARG A C 1
ATOM 702 O O . ARG A 1 85 ? 3.406 0.487 -17.967 1.00 91.44 85 ARG A O 1
ATOM 709 N N . GLU A 1 86 ? 2.558 1.958 -19.423 1.00 93.44 86 GLU A N 1
ATOM 710 C CA . GLU A 1 86 ? 1.619 2.545 -18.464 1.00 93.44 86 GLU A CA 1
ATOM 711 C C . GLU A 1 86 ? 0.791 1.479 -17.734 1.00 93.44 86 GLU A C 1
ATOM 713 O O . GLU A 1 86 ? 0.274 0.557 -18.357 1.00 93.44 86 GLU A O 1
ATOM 718 N N . GLY A 1 87 ? 0.688 1.606 -16.409 1.00 93.19 87 GLY A N 1
ATOM 719 C CA . GLY A 1 87 ? -0.083 0.673 -15.587 1.00 93.19 87 GLY A CA 1
ATOM 720 C C . GLY A 1 87 ? 0.669 -0.577 -15.131 1.00 93.19 87 GLY A C 1
ATOM 721 O O . GLY A 1 87 ? 0.169 -1.274 -14.247 1.00 93.19 87 GLY A O 1
ATOM 722 N N . ASP A 1 88 ? 1.866 -0.851 -15.651 1.00 96.44 88 ASP A N 1
ATOM 723 C CA . ASP A 1 88 ? 2.703 -1.931 -15.128 1.00 96.44 88 ASP A CA 1
ATOM 724 C C . ASP A 1 88 ? 3.211 -1.581 -13.717 1.00 96.44 88 ASP A C 1
ATOM 726 O O . ASP A 1 88 ? 3.683 -0.468 -13.461 1.00 96.44 88 ASP A O 1
ATOM 730 N N . ILE A 1 89 ? 3.142 -2.555 -12.811 1.00 98.25 89 ILE A N 1
ATOM 731 C CA . ILE A 1 89 ? 3.734 -2.520 -11.473 1.00 98.25 89 ILE A CA 1
ATOM 732 C C . ILE A 1 89 ? 4.510 -3.808 -11.266 1.00 98.25 89 ILE A C 1
ATOM 734 O O . ILE A 1 89 ? 3.953 -4.904 -11.389 1.00 98.25 89 ILE A O 1
ATOM 738 N N . HIS A 1 90 ? 5.774 -3.677 -10.886 1.00 98.56 90 HIS A N 1
ATOM 739 C CA . HIS A 1 90 ? 6.606 -4.804 -10.506 1.00 98.56 90 HIS A CA 1
ATOM 740 C C . HIS A 1 90 ? 6.986 -4.691 -9.034 1.00 98.56 90 HIS A C 1
ATOM 742 O O . HIS A 1 90 ? 7.435 -3.644 -8.580 1.00 98.56 90 HIS A O 1
ATOM 748 N N . PHE A 1 91 ? 6.832 -5.787 -8.303 1.00 98.56 91 PHE A N 1
ATOM 749 C CA . PHE A 1 91 ? 7.302 -5.948 -6.932 1.00 98.56 91 PHE A CA 1
ATOM 750 C C . PHE A 1 91 ? 8.517 -6.873 -6.937 1.00 98.56 91 PHE A C 1
ATOM 752 O O . PHE A 1 91 ? 8.482 -7.909 -7.616 1.00 98.56 91 PHE A O 1
ATOM 759 N N . ASP A 1 92 ? 9.561 -6.548 -6.172 1.00 98.19 92 ASP A N 1
ATOM 760 C CA . ASP A 1 92 ? 10.696 -7.457 -6.046 1.00 98.19 92 ASP A CA 1
ATOM 761 C C . ASP A 1 92 ? 10.259 -8.719 -5.291 1.00 98.19 92 ASP A C 1
ATOM 763 O O . ASP A 1 92 ? 9.818 -8.713 -4.141 1.00 98.19 92 ASP A O 1
ATOM 767 N N . TYR A 1 93 ? 10.335 -9.849 -5.975 1.00 97.31 93 TYR A N 1
ATOM 768 C CA . TYR A 1 93 ? 9.960 -11.157 -5.467 1.00 97.31 93 TYR A CA 1
ATOM 769 C C . TYR A 1 93 ? 10.883 -11.633 -4.328 1.00 97.31 93 TYR A C 1
ATOM 771 O O . TYR A 1 93 ? 10.481 -12.496 -3.535 1.00 97.31 93 TYR A O 1
ATOM 779 N N . ASP A 1 94 ? 12.108 -11.106 -4.246 1.00 96.88 94 ASP A N 1
ATOM 780 C CA . ASP A 1 94 ? 13.099 -11.468 -3.228 1.00 96.88 94 ASP A CA 1
ATOM 781 C C . ASP A 1 94 ? 12.938 -10.722 -1.897 1.00 96.88 94 ASP A C 1
ATOM 783 O O . ASP A 1 94 ? 13.547 -11.115 -0.897 1.00 96.88 94 ASP A O 1
ATOM 787 N N . GLU A 1 95 ? 12.032 -9.747 -1.834 1.00 96.88 95 GLU A N 1
ATOM 788 C CA . GLU A 1 95 ? 11.641 -9.100 -0.587 1.00 96.88 95 GLU A CA 1
ATOM 789 C C . GLU A 1 95 ? 10.947 -10.053 0.393 1.00 96.88 95 GLU A C 1
ATOM 791 O O . GLU A 1 95 ? 10.209 -10.981 0.036 1.00 96.88 95 GLU A O 1
ATOM 796 N N . SER A 1 96 ? 11.129 -9.794 1.688 1.00 94.50 96 SER A N 1
ATOM 797 C CA . SER A 1 96 ? 10.421 -10.523 2.743 1.00 94.50 96 SER A CA 1
ATOM 798 C C . SER A 1 96 ? 9.035 -9.918 2.973 1.00 94.50 96 SER A C 1
ATOM 800 O O . SER A 1 96 ? 8.796 -9.278 3.999 1.00 94.50 96 SER A O 1
ATOM 802 N N . TRP A 1 97 ? 8.119 -10.125 2.023 1.00 95.50 97 TRP A N 1
ATOM 803 C CA . TRP A 1 97 ? 6.775 -9.547 2.067 1.00 95.50 97 TRP A CA 1
ATOM 804 C C . TRP A 1 97 ? 5.961 -9.979 3.297 1.00 95.50 97 TRP A C 1
ATOM 806 O O . TRP A 1 97 ? 5.679 -11.165 3.506 1.00 95.50 97 TRP A O 1
ATOM 816 N N . THR A 1 98 ? 5.511 -8.998 4.076 1.00 92.31 98 THR A N 1
ATOM 817 C CA . THR A 1 98 ? 4.600 -9.144 5.217 1.00 92.31 98 THR A CA 1
ATOM 818 C C . THR A 1 98 ? 3.343 -8.295 5.014 1.00 92.31 98 THR A C 1
ATOM 820 O O . THR A 1 98 ? 3.172 -7.624 3.997 1.00 92.31 98 THR A O 1
ATOM 823 N N . VAL A 1 99 ? 2.394 -8.389 5.955 1.00 87.62 99 VAL A N 1
ATOM 824 C CA . VAL A 1 99 ? 1.169 -7.577 5.941 1.00 87.62 99 VAL A CA 1
ATOM 825 C C . VAL A 1 99 ? 0.834 -7.114 7.347 1.00 87.62 99 VAL A C 1
ATOM 827 O O . VAL A 1 99 ? 0.720 -7.915 8.283 1.00 87.62 99 VAL A O 1
ATOM 830 N N . GLY A 1 100 ? 0.616 -5.816 7.451 1.00 79.00 100 GLY A N 1
ATOM 831 C CA . GLY A 1 100 ? 0.298 -5.066 8.636 1.00 79.00 100 GLY A CA 1
ATOM 832 C C . GLY A 1 100 ? 1.431 -4.976 9.643 1.00 79.00 100 GLY A C 1
ATOM 833 O O . GLY A 1 100 ? 1.093 -4.620 10.754 1.00 79.00 100 GLY A O 1
ATOM 834 N N . ASN A 1 101 ? 2.699 -5.310 9.353 1.00 78.19 101 ASN A N 1
ATOM 835 C CA . ASN A 1 101 ? 3.790 -5.250 10.348 1.00 78.19 101 ASN A CA 1
ATOM 836 C C . ASN A 1 101 ? 5.182 -4.918 9.823 1.00 78.19 101 ASN A C 1
ATOM 838 O O . ASN A 1 101 ? 5.455 -5.049 8.639 1.00 78.19 101 ASN A O 1
ATOM 842 N N . GLU A 1 102 ? 6.068 -4.613 10.772 1.00 81.31 102 GLU A N 1
ATOM 843 C CA . GLU A 1 102 ? 7.483 -4.283 10.574 1.00 81.31 102 GLU A CA 1
ATOM 844 C C . GLU A 1 102 ? 8.430 -5.502 10.582 1.00 81.31 102 GLU A C 1
ATOM 846 O O . GLU A 1 102 ? 9.644 -5.327 10.579 1.00 81.31 102 GLU A O 1
ATOM 851 N N . LEU A 1 103 ? 7.928 -6.749 10.604 1.00 84.06 103 LEU A N 1
ATOM 852 C CA . LEU A 1 103 ? 8.802 -7.942 10.584 1.00 84.06 103 LEU A CA 1
ATOM 853 C C . LEU A 1 103 ? 9.445 -8.191 9.207 1.00 84.06 103 LEU A C 1
ATOM 855 O O . LEU A 1 103 ? 10.289 -9.074 9.070 1.00 84.06 103 LEU A O 1
ATOM 859 N N . GLY A 1 104 ? 9.018 -7.441 8.197 1.00 90.19 104 GLY A N 1
ATOM 860 C CA . GLY A 1 104 ? 9.512 -7.469 6.831 1.00 90.19 104 GLY A CA 1
ATOM 861 C C . GLY A 1 104 ? 8.970 -6.268 6.061 1.00 90.19 104 GLY A C 1
ATOM 862 O O . GLY A 1 104 ? 8.622 -5.246 6.659 1.00 90.19 104 GLY A O 1
ATOM 863 N N . THR A 1 105 ? 8.882 -6.403 4.744 1.00 94.62 105 THR A N 1
ATOM 864 C CA . THR A 1 105 ? 8.413 -5.339 3.853 1.00 94.62 105 THR A CA 1
ATOM 865 C C . THR A 1 105 ? 6.896 -5.434 3.712 1.00 94.62 105 THR A C 1
ATOM 867 O O . THR A 1 105 ? 6.368 -6.425 3.207 1.00 94.62 105 THR A O 1
ATOM 870 N N . ASP A 1 106 ? 6.169 -4.423 4.184 1.00 95.06 106 ASP A N 1
ATOM 871 C CA . ASP A 1 106 ? 4.710 -4.447 4.206 1.00 95.06 106 ASP A CA 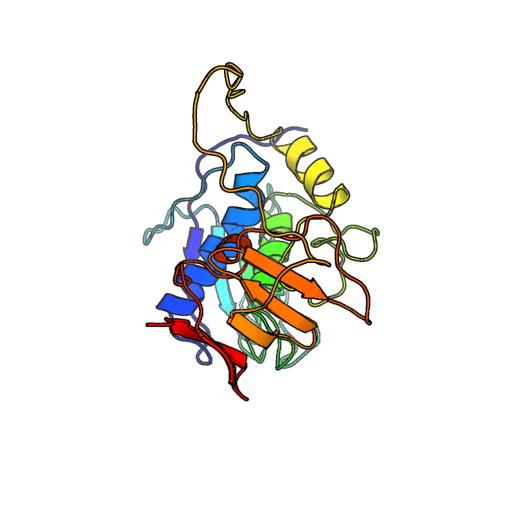1
ATOM 872 C C . ASP A 1 106 ? 4.121 -4.241 2.802 1.00 95.06 106 ASP A C 1
ATOM 874 O O . ASP A 1 106 ? 4.170 -3.143 2.243 1.00 95.06 106 ASP A O 1
ATOM 878 N N . LEU A 1 107 ? 3.524 -5.298 2.239 1.00 96.88 107 LEU A N 1
ATOM 879 C CA . LEU A 1 107 ? 3.001 -5.271 0.870 1.00 96.88 107 LEU A CA 1
ATOM 880 C C . LEU A 1 107 ? 1.874 -4.245 0.694 1.00 96.88 107 LEU A C 1
ATOM 882 O O . LEU A 1 107 ? 1.747 -3.670 -0.381 1.00 96.88 107 LEU A O 1
ATOM 886 N N . LEU A 1 108 ? 1.058 -4.006 1.727 1.00 95.94 108 LEU A N 1
ATOM 887 C CA . LEU A 1 108 ? -0.036 -3.033 1.652 1.00 95.94 108 LEU A CA 1
ATOM 888 C C . LEU A 1 108 ? 0.506 -1.624 1.387 1.00 95.94 108 LEU A C 1
ATOM 890 O O . LEU A 1 108 ? -0.006 -0.929 0.512 1.00 95.94 108 LEU A O 1
ATOM 894 N N . GLN A 1 109 ? 1.549 -1.219 2.110 1.00 95.81 109 GLN A N 1
ATOM 895 C CA . GLN A 1 109 ? 2.145 0.104 1.953 1.00 95.81 109 GLN A CA 1
ATOM 896 C C . GLN A 1 109 ? 2.884 0.280 0.639 1.00 95.81 109 GLN A C 1
ATOM 898 O O . GLN A 1 109 ? 2.633 1.270 -0.047 1.00 95.81 109 GLN A O 1
ATOM 903 N N . VAL A 1 110 ? 3.730 -0.682 0.259 1.00 97.88 110 VAL A N 1
ATOM 904 C CA . VAL A 1 110 ? 4.447 -0.596 -1.021 1.00 97.88 110 VAL A CA 1
ATOM 905 C C . VAL A 1 110 ? 3.448 -0.598 -2.176 1.00 97.88 110 VAL A C 1
ATOM 907 O O . VAL A 1 110 ? 3.505 0.270 -3.037 1.00 97.88 110 VAL A O 1
ATOM 910 N N . ALA A 1 111 ? 2.443 -1.480 -2.161 1.00 98.38 111 ALA A N 1
ATOM 911 C CA . ALA A 1 111 ? 1.444 -1.501 -3.223 1.00 98.38 111 ALA A CA 1
ATOM 912 C C . ALA A 1 111 ? 0.633 -0.204 -3.297 1.00 98.38 111 ALA A C 1
ATOM 914 O O . ALA A 1 111 ? 0.389 0.301 -4.389 1.00 98.38 111 ALA A O 1
ATOM 915 N N . ALA A 1 112 ? 0.219 0.359 -2.159 1.00 98.12 112 ALA A N 1
ATOM 916 C CA . ALA A 1 112 ? -0.522 1.615 -2.155 1.00 98.12 112 ALA A CA 1
ATOM 917 C C . ALA A 1 11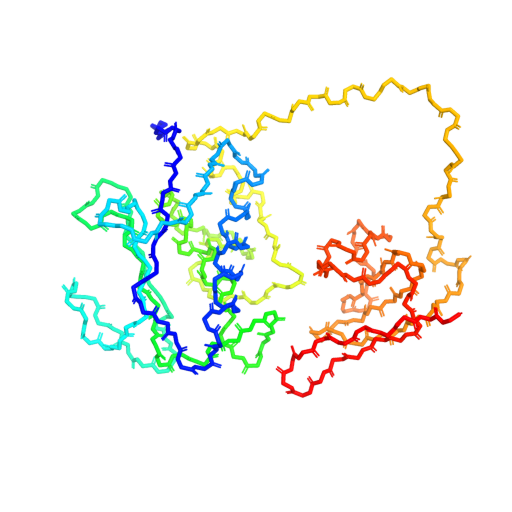2 ? 0.319 2.771 -2.728 1.00 98.12 112 ALA A C 1
ATOM 919 O O . ALA A 1 112 ? -0.227 3.578 -3.483 1.00 98.12 112 ALA A O 1
ATOM 920 N N . HIS A 1 113 ? 1.623 2.812 -2.431 1.00 98.44 113 HIS A N 1
ATOM 921 C CA . HIS A 1 113 ? 2.578 3.752 -3.024 1.00 98.44 113 HIS A CA 1
ATOM 922 C C . HIS A 1 113 ? 2.676 3.582 -4.549 1.00 98.44 113 HIS A C 1
ATOM 924 O O . HIS A 1 113 ? 2.418 4.528 -5.294 1.00 98.44 113 HIS A O 1
ATOM 930 N N . GLU A 1 114 ? 2.941 2.363 -5.028 1.00 98.50 114 GLU A N 1
ATOM 931 C CA . GLU A 1 114 ? 3.070 2.083 -6.465 1.00 98.50 114 GLU A CA 1
ATOM 932 C C . GLU A 1 114 ? 1.778 2.370 -7.244 1.00 98.50 114 GLU A C 1
ATOM 934 O O . GLU A 1 114 ? 1.805 2.908 -8.355 1.00 98.50 114 GLU A O 1
ATOM 939 N N . PHE A 1 115 ? 0.610 2.097 -6.652 1.00 98.50 115 PHE A N 1
ATOM 940 C CA . PHE A 1 115 ? -0.659 2.502 -7.255 1.00 98.50 115 PHE A CA 1
ATOM 941 C C . PHE A 1 115 ? -0.779 4.022 -7.377 1.00 98.50 115 PHE A C 1
ATOM 943 O O . PHE A 1 115 ? -1.361 4.500 -8.348 1.00 98.50 115 PHE A O 1
ATOM 950 N N . GLY A 1 116 ? -0.205 4.800 -6.457 1.00 98.12 116 GLY A N 1
ATOM 951 C CA . GLY A 1 116 ? -0.125 6.251 -6.600 1.00 98.12 116 GLY A CA 1
ATOM 952 C C . GLY A 1 116 ? 0.616 6.665 -7.875 1.00 98.12 116 GLY A C 1
ATOM 953 O O . GLY A 1 116 ? 0.121 7.521 -8.611 1.00 98.12 116 GLY A O 1
ATOM 954 N N . HIS A 1 117 ? 1.739 6.013 -8.195 1.00 97.81 117 HIS A N 1
ATOM 955 C CA . HIS A 1 117 ? 2.488 6.238 -9.439 1.00 97.81 117 HIS A CA 1
ATOM 956 C C . HIS A 1 117 ? 1.704 5.851 -10.692 1.00 97.81 117 HIS A C 1
ATOM 958 O O . HIS A 1 117 ? 1.615 6.653 -11.626 1.00 97.81 117 HIS A O 1
ATOM 964 N N . VAL A 1 118 ? 1.057 4.681 -10.693 1.00 96.75 118 VAL A N 1
ATOM 965 C CA . VAL A 1 118 ? 0.158 4.272 -11.788 1.00 96.75 118 VAL A CA 1
ATOM 966 C C . VAL 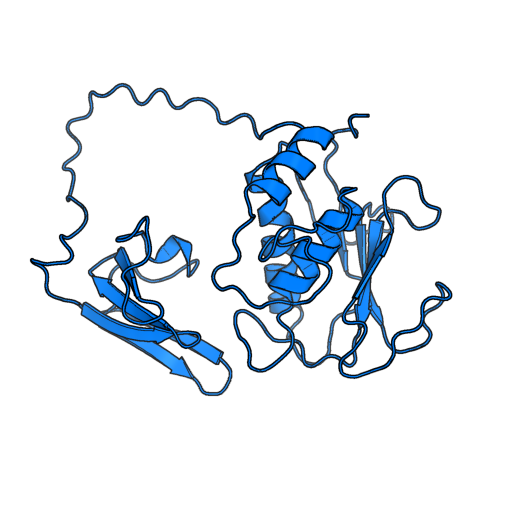A 1 118 ? -0.991 5.261 -11.972 1.00 96.75 118 VAL A C 1
ATOM 968 O O . VAL A 1 118 ? -1.421 5.519 -13.092 1.00 96.75 118 VAL A O 1
ATOM 971 N N . LEU A 1 119 ? -1.466 5.880 -10.894 1.00 96.69 119 LEU A N 1
ATOM 972 C CA . LEU A 1 119 ? -2.489 6.919 -10.958 1.00 96.69 119 LEU A CA 1
ATOM 973 C C . LEU A 1 119 ? -1.926 8.306 -11.319 1.00 96.69 119 LEU A C 1
ATOM 975 O O . LEU A 1 119 ? -2.706 9.236 -11.530 1.00 96.69 119 LEU A O 1
ATOM 979 N N . GLY A 1 120 ? -0.608 8.458 -11.455 1.00 95.94 120 GLY A N 1
ATOM 980 C CA . GLY A 1 120 ? 0.057 9.672 -11.930 1.00 95.94 120 GLY A CA 1
ATOM 981 C C . GLY A 1 120 ? 0.637 10.579 -10.842 1.00 95.94 120 GLY A C 1
ATOM 982 O O . GLY A 1 120 ? 1.031 11.705 -11.154 1.00 95.94 120 GLY A O 1
ATOM 983 N N . LEU A 1 121 ? 0.693 10.132 -9.586 1.00 97.12 121 LEU A N 1
ATOM 984 C CA . LEU A 1 121 ? 1.353 10.861 -8.503 1.00 97.12 121 LEU A CA 1
ATOM 985 C C . LEU A 1 121 ? 2.863 10.671 -8.553 1.00 97.12 121 LEU A C 1
ATOM 987 O O . LEU A 1 121 ? 3.354 9.566 -8.747 1.00 97.12 121 LEU A O 1
ATOM 991 N N . GLN A 1 122 ? 3.603 11.753 -8.340 1.00 95.75 122 GLN A N 1
ATOM 992 C CA . GLN A 1 122 ? 5.050 11.702 -8.137 1.00 95.75 122 GLN A CA 1
ATOM 993 C C . GLN A 1 122 ? 5.372 11.563 -6.650 1.00 95.75 122 GLN A C 1
ATOM 995 O O . GLN A 1 122 ? 4.488 11.689 -5.803 1.00 95.75 122 GLN A O 1
ATOM 1000 N N . HIS A 1 123 ? 6.650 11.343 -6.347 1.00 96.56 123 HIS A N 1
ATOM 1001 C CA . HIS A 1 123 ? 7.119 11.357 -4.972 1.00 96.56 123 HIS A CA 1
ATOM 1002 C C . HIS A 1 123 ? 6.804 12.682 -4.270 1.00 96.56 123 HIS A C 1
ATOM 1004 O O . HIS A 1 123 ? 7.014 13.764 -4.826 1.00 96.56 123 HIS A O 1
ATOM 1010 N N . SER A 1 124 ? 6.356 12.573 -3.024 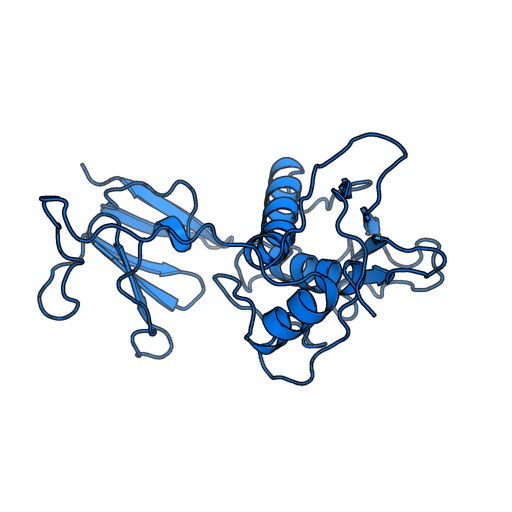1.00 95.38 124 SER A N 1
ATOM 1011 C CA . SER A 1 124 ? 6.178 13.695 -2.113 1.00 95.38 124 SER A CA 1
ATOM 1012 C C . SER A 1 124 ? 7.451 13.946 -1.305 1.00 95.38 124 SER A C 1
ATOM 1014 O O . SER A 1 124 ? 8.194 13.024 -0.965 1.00 95.38 124 SER A O 1
ATOM 1016 N N . LEU A 1 125 ? 7.692 15.216 -0.975 1.00 91.62 125 LEU A N 1
ATOM 1017 C CA . LEU A 1 125 ? 8.728 15.623 -0.023 1.00 91.62 125 LEU A CA 1
ATOM 1018 C C . LEU A 1 125 ? 8.193 15.723 1.414 1.00 91.62 125 LEU A C 1
ATOM 1020 O O . LEU A 1 125 ? 8.979 15.964 2.328 1.00 91.62 125 LEU A O 1
ATOM 1024 N N . GLU A 1 126 ? 6.882 15.559 1.617 1.00 90.25 126 GLU A N 1
ATOM 1025 C CA . GLU A 1 126 ? 6.253 15.620 2.935 1.00 90.25 126 GLU A CA 1
ATOM 1026 C C . GLU A 1 126 ? 6.614 14.365 3.752 1.00 90.25 126 GLU A C 1
ATOM 1028 O O . GLU A 1 126 ? 6.321 13.238 3.331 1.00 90.25 126 GLU A O 1
ATOM 1033 N N . PRO A 1 127 ? 7.247 14.517 4.930 1.00 85.25 127 PRO A N 1
ATOM 1034 C CA . PRO A 1 127 ? 7.562 13.381 5.784 1.00 85.25 127 PRO A CA 1
ATOM 1035 C C . PRO A 1 127 ? 6.294 12.641 6.225 1.00 85.25 127 PRO A C 1
ATOM 1037 O O . PRO A 1 127 ? 5.373 13.234 6.780 1.00 85.25 127 PRO A O 1
ATOM 1040 N N . GLY A 1 128 ? 6.262 11.325 6.013 1.00 84.19 128 GLY A N 1
ATOM 1041 C CA . GLY A 1 128 ? 5.119 10.484 6.378 1.00 84.19 128 GLY A CA 1
ATOM 1042 C C . GLY A 1 128 ? 3.962 10.495 5.374 1.00 84.19 128 GLY A C 1
ATOM 1043 O O . GLY A 1 128 ? 2.948 9.850 5.637 1.00 84.19 128 GLY A O 1
ATOM 1044 N N . ALA A 1 129 ? 4.095 11.180 4.231 1.00 94.31 129 ALA A N 1
ATOM 1045 C CA . ALA A 1 129 ? 3.215 10.947 3.090 1.00 94.31 129 ALA A CA 1
ATOM 1046 C C . ALA A 1 129 ? 3.420 9.534 2.535 1.00 94.31 129 ALA A C 1
ATOM 1048 O O . ALA A 1 129 ? 4.548 9.038 2.490 1.00 94.31 129 ALA A O 1
ATOM 1049 N N . LEU A 1 130 ? 2.338 8.903 2.069 1.00 96.56 130 LEU A N 1
ATOM 1050 C CA . LEU A 1 130 ? 2.418 7.588 1.437 1.00 96.56 130 LEU A CA 1
ATOM 1051 C C . LEU A 1 130 ? 3.320 7.645 0.202 1.00 96.56 130 LEU A C 1
ATOM 1053 O O . LEU A 1 130 ? 4.114 6.737 -0.003 1.00 96.56 130 LEU A O 1
ATOM 1057 N N . MET A 1 131 ? 3.247 8.732 -0.572 1.00 97.62 131 MET A N 1
ATOM 1058 C CA . MET A 1 131 ? 4.096 8.954 -1.745 1.00 97.62 131 MET A CA 1
ATOM 1059 C C . MET A 1 131 ? 5.529 9.404 -1.407 1.00 97.62 131 MET A C 1
ATOM 1061 O O . MET A 1 131 ? 6.251 9.841 -2.300 1.00 97.62 131 MET A O 1
ATOM 1065 N N . SER A 1 132 ? 5.981 9.340 -0.151 1.00 95.75 132 SER A N 1
ATOM 1066 C CA . SER A 1 132 ? 7.388 9.601 0.182 1.00 95.75 132 SER A CA 1
ATOM 1067 C C . SER A 1 132 ? 8.304 8.547 -0.467 1.00 95.75 132 SER A C 1
ATOM 1069 O O . SER A 1 132 ? 7.965 7.367 -0.428 1.00 95.75 132 SER A O 1
ATOM 1071 N N . PRO A 1 133 ? 9.469 8.921 -1.037 1.00 90.50 133 PRO A N 1
ATOM 1072 C CA . PRO A 1 133 ? 10.344 7.982 -1.754 1.00 90.50 133 PRO A CA 1
ATOM 1073 C C . PRO A 1 133 ? 11.008 6.933 -0.853 1.00 90.50 133 PRO A C 1
ATOM 1075 O O . PRO A 1 133 ? 11.605 5.981 -1.346 1.00 90.50 133 PRO A O 1
ATOM 1078 N N . PHE A 1 134 ? 10.971 7.127 0.466 1.00 87.88 134 PHE A N 1
ATOM 1079 C CA . PHE A 1 134 ? 11.551 6.195 1.420 1.00 87.88 134 PHE A CA 1
ATOM 1080 C C . PHE A 1 134 ? 10.442 5.419 2.114 1.00 87.88 134 PHE A C 1
ATOM 1082 O O . PHE A 1 134 ? 9.537 6.009 2.706 1.00 87.88 134 PHE A O 1
ATOM 1089 N N . TYR A 1 135 ? 10.558 4.091 2.081 1.00 88.06 135 TYR A N 1
ATOM 1090 C CA . TYR A 1 135 ? 9.649 3.210 2.797 1.00 88.06 135 TYR A CA 1
ATOM 1091 C C . TYR A 1 135 ? 9.608 3.574 4.284 1.00 88.06 135 TYR A C 1
ATOM 1093 O O . TYR A 1 135 ? 10.633 3.647 4.966 1.00 88.06 135 TYR A O 1
ATOM 1101 N N . SER A 1 136 ? 8.397 3.779 4.787 1.00 85.81 136 SER A N 1
ATOM 1102 C CA . SER A 1 136 ? 8.118 3.945 6.206 1.00 85.81 136 SER A CA 1
ATOM 1103 C C . SER A 1 136 ? 6.883 3.134 6.541 1.00 85.81 136 SER A C 1
ATOM 1105 O O . SER A 1 136 ? 5.957 3.069 5.737 1.00 85.81 136 SER A O 1
ATOM 1107 N N . PHE A 1 137 ? 6.888 2.489 7.704 1.00 85.44 137 PHE A N 1
ATOM 1108 C CA . PHE A 1 137 ? 5.762 1.681 8.132 1.00 85.44 137 PHE A CA 1
ATOM 1109 C C . PHE A 1 137 ? 4.756 2.512 8.940 1.00 85.44 137 PHE A C 1
ATOM 1111 O O . PHE A 1 137 ? 5.113 3.237 9.869 1.00 85.44 137 PHE A O 1
ATOM 1118 N N . SER A 1 138 ? 3.476 2.369 8.607 1.00 82.69 138 SER A N 1
ATOM 1119 C CA . SER A 1 138 ? 2.345 2.992 9.274 1.00 82.69 138 SER A CA 1
ATOM 1120 C C . SER A 1 138 ? 1.162 2.030 9.304 1.00 82.69 138 SER A C 1
ATOM 1122 O O . SER A 1 138 ? 0.690 1.549 8.272 1.00 82.69 138 SER A O 1
ATOM 1124 N N . TYR A 1 139 ? 0.655 1.765 10.507 1.00 77.50 139 TYR A N 1
ATOM 1125 C CA . TYR A 1 139 ? -0.528 0.938 10.715 1.00 77.50 139 TYR A CA 1
ATOM 1126 C C . TYR A 1 139 ? -1.552 1.650 11.609 1.00 77.50 139 TYR A C 1
ATOM 1128 O O . TYR A 1 139 ? -1.180 2.114 12.684 1.00 77.50 139 TYR A O 1
ATOM 1136 N N . PRO A 1 140 ? -2.838 1.751 11.219 1.00 80.50 140 PRO A N 1
ATOM 1137 C CA . PRO A 1 140 ? -3.335 1.454 9.878 1.00 80.50 140 PRO A CA 1
ATOM 1138 C C . PRO A 1 140 ? -2.737 2.431 8.857 1.00 80.50 140 PRO A C 1
ATOM 1140 O O . PRO A 1 140 ? -2.385 3.558 9.213 1.00 80.50 140 PRO A O 1
ATOM 1143 N N . LEU A 1 141 ? -2.681 2.013 7.594 1.00 85.56 141 LEU A N 1
ATOM 1144 C CA . LEU A 1 141 ? -2.276 2.884 6.496 1.00 85.56 141 LEU A CA 1
ATOM 1145 C C . LEU A 1 141 ? -3.259 4.059 6.381 1.00 85.56 141 LEU A C 1
ATOM 1147 O O . LEU A 1 141 ? -4.477 3.866 6.364 1.00 85.56 141 LEU A O 1
ATOM 1151 N N . GLN A 1 142 ? -2.734 5.284 6.321 1.00 84.12 142 GLN A N 1
ATOM 1152 C CA . GLN A 1 142 ? -3.522 6.505 6.145 1.00 84.12 142 GLN A CA 1
ATOM 1153 C C . GLN A 1 142 ? -2.865 7.412 5.105 1.00 84.12 142 GLN A C 1
ATOM 1155 O O . GLN A 1 142 ? -1.662 7.642 5.169 1.00 84.12 142 GLN A O 1
ATOM 1160 N N . LEU A 1 143 ? -3.662 7.955 4.178 1.00 92.62 143 LEU A N 1
ATOM 1161 C CA . LEU A 1 143 ? -3.194 9.000 3.265 1.00 92.62 143 LEU A CA 1
ATOM 1162 C C . LEU A 1 143 ? -2.963 10.307 4.021 1.00 92.62 143 LEU A C 1
ATOM 1164 O O . LEU A 1 143 ? -3.850 10.762 4.757 1.00 92.62 143 LEU A O 1
ATOM 1168 N N . SER A 1 144 ? -1.826 10.947 3.760 1.00 93.75 144 SER A N 1
ATOM 1169 C CA . SER A 1 144 ? -1.588 12.321 4.188 1.00 93.75 144 SER A CA 1
ATOM 1170 C C . SER A 1 144 ? -2.497 13.297 3.430 1.00 93.75 144 SER A C 1
ATOM 1172 O O . SER A 1 144 ? -3.110 12.970 2.408 1.00 93.75 144 SER A O 1
ATOM 1174 N N . GLU A 1 145 ? -2.590 14.534 3.918 1.00 93.75 145 GLU A N 1
ATOM 1175 C CA . GLU A 1 145 ? -3.298 15.589 3.184 1.00 93.75 145 GLU A CA 1
ATOM 1176 C C . GLU A 1 145 ? -2.609 15.944 1.860 1.00 93.75 145 GLU A C 1
ATOM 1178 O O . GLU A 1 145 ? -3.285 16.387 0.932 1.00 93.75 145 GLU A O 1
ATOM 1183 N N . ASP A 1 146 ? -1.295 15.732 1.749 1.00 95.88 146 ASP A N 1
ATOM 1184 C CA . ASP A 1 146 ? -0.560 15.928 0.498 1.00 95.88 146 ASP A CA 1
ATOM 1185 C C . ASP A 1 146 ? -0.962 14.876 -0.547 1.00 95.88 146 ASP A C 1
ATOM 1187 O O . ASP A 1 146 ? -1.380 15.235 -1.651 1.00 95.88 146 ASP A O 1
ATOM 1191 N N . ASP A 1 147 ? -1.000 13.596 -0.153 1.00 98.12 147 ASP A N 1
ATOM 1192 C CA . ASP A 1 147 ? -1.448 12.496 -1.020 1.00 98.12 147 ASP A CA 1
ATOM 1193 C C . ASP A 1 147 ? -2.884 12.736 -1.524 1.00 98.12 147 ASP A C 1
ATOM 1195 O O . ASP A 1 147 ? -3.178 12.605 -2.718 1.00 98.12 147 ASP A O 1
ATOM 1199 N N . LYS A 1 148 ? -3.792 13.150 -0.621 1.00 97.19 148 LYS A N 1
ATOM 1200 C CA . LYS A 1 148 ? -5.192 13.460 -0.960 1.00 97.19 148 LYS A CA 1
ATOM 1201 C C . LYS A 1 148 ? -5.291 14.622 -1.941 1.00 97.19 148 LYS A C 1
ATOM 1203 O O . LYS A 1 148 ? -6.011 14.519 -2.933 1.00 97.19 148 LYS A O 1
ATOM 1208 N N . LYS A 1 149 ? -4.579 15.725 -1.695 1.00 96.00 149 LYS A N 1
ATOM 1209 C CA . LYS A 1 149 ? -4.590 16.886 -2.597 1.00 96.00 149 LYS A CA 1
ATOM 1210 C C . LYS A 1 149 ? -4.043 16.520 -3.971 1.00 96.00 149 LYS A C 1
ATOM 1212 O O . LYS A 1 149 ? -4.648 16.906 -4.971 1.00 96.00 149 LYS A O 1
ATOM 1217 N N . GLY A 1 150 ? -2.954 15.754 -4.024 1.00 96.94 150 GLY A N 1
ATOM 1218 C CA . GLY A 1 150 ? -2.355 15.280 -5.268 1.00 96.94 150 GLY A CA 1
ATOM 1219 C C . GLY A 1 150 ? -3.339 14.457 -6.095 1.00 96.94 150 GLY A C 1
ATOM 1220 O O . GLY A 1 150 ? -3.613 14.785 -7.253 1.00 96.94 150 GLY A O 1
ATOM 1221 N N . ILE A 1 151 ? -3.944 13.426 -5.497 1.00 97.56 151 ILE A N 1
ATOM 1222 C CA . ILE A 1 151 ? -4.834 12.532 -6.247 1.00 97.56 151 ILE A CA 1
ATOM 1223 C C . ILE A 1 151 ? -6.137 13.229 -6.653 1.00 97.56 151 ILE A C 1
ATOM 1225 O O . ILE A 1 151 ? -6.624 13.066 -7.774 1.00 97.56 151 ILE A O 1
ATOM 1229 N N . GLN A 1 152 ? -6.678 14.089 -5.790 1.00 96.50 152 GLN A N 1
ATOM 1230 C CA . GLN A 1 152 ? -7.892 14.847 -6.086 1.00 96.50 152 GLN A CA 1
ATOM 1231 C C . GLN A 1 152 ? -7.650 15.970 -7.097 1.00 96.50 152 GLN A C 1
ATOM 1233 O O . GLN A 1 152 ? -8.572 16.351 -7.817 1.00 96.50 152 GLN A O 1
ATOM 1238 N N . TYR A 1 153 ? -6.425 16.479 -7.220 1.00 95.31 153 TYR A N 1
ATOM 1239 C CA . TYR A 1 153 ? -6.074 17.381 -8.312 1.00 95.31 153 TYR A CA 1
ATOM 1240 C C . TYR A 1 153 ? -6.198 16.685 -9.680 1.00 95.31 153 TYR A C 1
ATOM 1242 O O . TYR A 1 153 ? -6.676 17.293 -10.645 1.00 95.31 153 TYR A O 1
ATOM 1250 N N . LEU A 1 154 ? -5.826 15.401 -9.760 1.00 94.31 154 LEU A N 1
ATOM 1251 C CA . LEU A 1 154 ? -5.877 14.610 -10.993 1.00 94.31 154 LEU A CA 1
ATOM 1252 C C . LEU A 1 154 ? -7.294 14.131 -11.344 1.00 94.31 154 LEU A C 1
ATOM 1254 O O . LEU A 1 154 ? -7.699 14.260 -12.504 1.00 94.31 154 LEU A O 1
ATOM 1258 N N . TYR A 1 155 ? -8.044 13.630 -10.357 1.00 94.38 155 TYR A N 1
ATOM 1259 C CA . TYR A 1 155 ? -9.318 12.921 -10.573 1.00 94.38 155 TYR A CA 1
ATOM 1260 C C . TYR A 1 155 ? -10.543 13.586 -9.928 1.00 94.38 155 TYR A C 1
ATOM 1262 O O . TYR A 1 155 ? -11.677 13.195 -10.197 1.00 94.38 155 TYR A O 1
ATOM 1270 N N . GLY A 1 156 ? -10.343 14.619 -9.109 1.00 93.56 156 GLY A N 1
ATOM 1271 C CA . GLY A 1 156 ? -11.381 15.215 -8.270 1.00 93.56 156 GLY A CA 1
ATOM 1272 C C . GLY A 1 156 ? -11.602 14.455 -6.954 1.00 93.56 156 GLY A C 1
ATOM 1273 O O . GLY A 1 156 ? -11.190 13.301 -6.821 1.00 93.56 156 GLY A O 1
ATOM 1274 N N . PRO A 1 157 ? -12.248 15.091 -5.962 1.00 93.56 157 PRO A N 1
ATOM 1275 C CA . PRO A 1 157 ? -12.676 14.407 -4.750 1.00 93.56 157 PRO A CA 1
ATOM 1276 C C . PRO A 1 157 ? -13.809 13.433 -5.061 1.00 93.56 157 PRO A C 1
ATOM 1278 O O . PRO A 1 157 ? -14.627 13.663 -5.958 1.00 93.56 157 PRO A O 1
ATOM 1281 N N . ARG A 1 158 ? -13.896 12.357 -4.278 1.00 87.50 158 ARG A N 1
ATOM 1282 C CA . ARG A 1 158 ? -15.092 11.517 -4.272 1.00 87.50 158 ARG A CA 1
ATOM 1283 C C . ARG A 1 158 ? -16.293 12.395 -3.927 1.00 87.50 158 ARG A C 1
ATOM 1285 O O . ARG A 1 158 ? -16.289 13.070 -2.898 1.00 87.50 158 ARG A O 1
ATOM 1292 N N . LEU A 1 159 ? -17.319 12.379 -4.776 1.00 80.62 159 LEU A N 1
ATOM 1293 C CA . LEU A 1 159 ? -18.601 12.986 -4.439 1.00 80.62 159 LEU A CA 1
ATOM 1294 C C . LEU A 1 159 ? -19.196 12.159 -3.300 1.00 80.62 159 LEU A C 1
ATOM 1296 O O . LEU A 1 159 ? -19.839 11.136 -3.526 1.00 80.62 159 LEU A O 1
ATOM 1300 N N . GLN A 1 160 ? -18.943 12.570 -2.061 1.00 59.38 160 GLN A N 1
ATOM 1301 C CA . GLN A 1 160 ? -19.796 12.148 -0.969 1.00 59.38 160 GLN A CA 1
ATOM 1302 C C . GLN A 1 160 ? -21.170 12.718 -1.300 1.00 59.38 160 GLN A C 1
ATOM 1304 O O . GLN A 1 160 ? -21.331 13.937 -1.386 1.00 59.38 160 GLN A O 1
ATOM 1309 N N . ALA A 1 161 ? -22.155 11.846 -1.531 1.00 48.34 161 ALA A N 1
ATOM 1310 C CA . ALA A 1 161 ? -23.532 12.262 -1.349 1.00 48.34 161 ALA A CA 1
ATOM 1311 C C . ALA A 1 161 ? -23.556 12.887 0.043 1.00 48.34 161 ALA A C 1
ATOM 1313 O O . ALA A 1 161 ? -23.229 12.206 1.017 1.00 48.34 161 ALA A O 1
ATOM 1314 N N . SER A 1 162 ? -23.812 14.191 0.133 1.00 36.78 162 SER A N 1
ATOM 1315 C CA . SER A 1 162 ? -24.048 14.814 1.420 1.00 36.78 162 SER A CA 1
ATOM 1316 C C . SER A 1 162 ? -25.244 14.079 1.994 1.00 36.78 162 SER A C 1
ATOM 1318 O O . SER A 1 162 ? -26.385 14.353 1.619 1.00 36.78 162 SER A O 1
ATOM 1320 N N . VAL A 1 163 ? -24.993 13.125 2.882 1.00 37.62 163 VAL A N 1
ATOM 1321 C CA . VAL A 1 163 ? -25.975 12.777 3.886 1.00 37.62 163 VAL A CA 1
ATOM 1322 C C . VAL A 1 163 ? -26.051 14.044 4.726 1.00 37.62 163 VAL A C 1
ATOM 1324 O O . VAL A 1 163 ? -25.313 14.231 5.688 1.00 37.62 163 VAL A O 1
ATOM 1327 N N . GLN A 1 164 ? -26.888 14.985 4.288 1.00 36.69 164 GLN A N 1
ATOM 1328 C CA . GLN A 1 164 ? -27.576 15.850 5.220 1.00 36.69 164 GLN A CA 1
ATOM 1329 C C . GLN A 1 164 ? -28.348 14.867 6.086 1.00 36.69 164 GLN A C 1
ATOM 1331 O O . GLN A 1 164 ? -29.427 14.433 5.703 1.00 36.69 164 GLN A O 1
ATOM 1336 N N . ILE A 1 165 ? -27.727 14.404 7.170 1.00 36.50 165 ILE A N 1
ATOM 1337 C CA . ILE A 1 165 ? -28.451 13.731 8.234 1.00 36.50 165 ILE A CA 1
ATOM 1338 C C . ILE A 1 165 ? -29.445 14.799 8.686 1.00 36.50 165 ILE A C 1
ATOM 1340 O O . ILE A 1 165 ? -29.004 15.843 9.178 1.00 36.50 165 ILE A O 1
ATOM 1344 N N . PRO A 1 166 ? -30.759 14.632 8.462 1.00 37.31 166 PRO A N 1
ATOM 1345 C CA . PRO A 1 166 ? -31.715 15.444 9.180 1.00 37.31 166 PRO A CA 1
ATOM 1346 C C . PRO A 1 166 ? -31.476 15.074 10.638 1.00 37.31 166 PRO A C 1
ATOM 1348 O O . PRO A 1 166 ? -31.605 13.907 11.006 1.00 37.31 166 PRO A O 1
ATOM 1351 N N . THR A 1 167 ? -31.034 16.031 11.445 1.00 38.03 167 THR A N 1
ATOM 1352 C CA . THR A 1 167 ? -30.813 15.857 12.880 1.00 38.03 167 THR A CA 1
ATOM 1353 C C . THR A 1 167 ? -32.161 15.717 13.594 1.00 38.03 167 THR A C 1
ATOM 1355 O O . THR A 1 167 ? -32.526 16.555 14.402 1.00 38.03 167 THR A O 1
ATOM 1358 N N . GLU A 1 168 ? -32.933 14.689 13.255 1.00 47.62 168 GLU A N 1
ATOM 1359 C CA . GLU A 1 168 ? -34.154 14.270 13.935 1.00 47.62 168 GLU A CA 1
ATOM 1360 C C . GLU A 1 168 ? -34.328 12.760 13.755 1.00 47.62 168 GLU A C 1
ATOM 1362 O O . GLU A 1 168 ? -35.162 12.285 12.987 1.00 47.62 168 GLU A O 1
ATOM 1367 N N . THR A 1 169 ? -33.553 11.980 14.498 1.00 37.22 169 THR A N 1
ATOM 1368 C CA . THR A 1 169 ? -33.965 10.627 14.859 1.00 37.22 169 THR A CA 1
ATOM 1369 C C . THR A 1 169 ? -33.680 10.413 16.338 1.00 37.22 169 THR A C 1
ATOM 1371 O O . THR A 1 169 ? -32.572 10.633 16.821 1.00 37.22 169 THR A O 1
ATOM 1374 N N . ASN A 1 170 ? -34.718 9.999 17.067 1.00 46.69 170 ASN A N 1
ATOM 1375 C CA . ASN A 1 170 ? -34.641 9.404 18.402 1.00 46.69 170 ASN A CA 1
ATOM 1376 C C . ASN A 1 170 ? -33.895 8.057 18.332 1.00 46.69 170 ASN A C 1
ATOM 1378 O O . ASN A 1 170 ? -34.446 7.007 18.663 1.00 46.69 170 ASN A O 1
ATOM 1382 N N . GLU A 1 171 ? -32.654 8.063 17.857 1.00 37.06 171 GLU A N 1
ATOM 1383 C CA . GLU A 1 171 ? -31.759 6.931 18.019 1.00 37.06 171 GLU A CA 1
ATOM 1384 C C . GLU A 1 171 ? -31.211 6.981 19.438 1.00 37.06 171 GLU A C 1
ATOM 1386 O O . GLU A 1 171 ? -30.757 8.017 19.926 1.00 37.06 171 GLU A O 1
ATOM 1391 N N . ILE A 1 172 ? -31.300 5.852 20.132 1.00 39.97 172 ILE A N 1
ATOM 1392 C CA . ILE A 1 172 ? -30.652 5.665 21.421 1.00 39.97 172 ILE A CA 1
ATOM 1393 C C . ILE A 1 172 ? -29.151 5.694 21.130 1.00 39.97 172 ILE A C 1
ATOM 1395 O O . ILE A 1 172 ? -28.559 4.688 20.751 1.00 39.97 172 ILE A O 1
ATOM 1399 N N . ILE A 1 173 ? -28.550 6.879 21.243 1.00 42.12 173 ILE A N 1
ATOM 1400 C CA . ILE A 1 173 ? -27.107 7.072 21.169 1.00 42.12 173 ILE A CA 1
ATOM 1401 C C . ILE A 1 173 ? -26.529 6.359 22.391 1.00 42.12 173 ILE A C 1
ATOM 1403 O O . ILE A 1 173 ? -26.486 6.918 23.486 1.00 42.12 173 ILE A O 1
ATOM 1407 N N . THR A 1 174 ? -26.072 5.120 22.231 1.00 50.44 174 THR A N 1
ATOM 1408 C CA . THR A 1 174 ? -25.019 4.602 23.105 1.00 50.44 174 THR A CA 1
ATOM 1409 C C . THR A 1 174 ? -23.793 5.462 22.836 1.00 50.44 174 THR A C 1
ATOM 1411 O O . THR A 1 174 ? -23.095 5.280 21.840 1.00 50.44 174 THR A O 1
ATOM 1414 N N . SER A 1 175 ? -23.602 6.490 23.663 1.00 68.06 175 SER A N 1
ATOM 1415 C CA . SER A 1 175 ? -22.457 7.393 23.596 1.00 68.06 175 SER A CA 1
ATOM 1416 C C . SER A 1 175 ? -21.171 6.575 23.615 1.00 68.06 175 SER A C 1
ATOM 1418 O O . SER A 1 175 ? -21.048 5.662 24.434 1.00 68.06 175 SER A O 1
ATOM 1420 N N . ALA A 1 176 ? -20.225 6.904 22.729 1.00 75.38 176 ALA A N 1
ATOM 1421 C CA . ALA A 1 176 ? -18.904 6.285 22.736 1.00 75.38 176 ALA A CA 1
ATOM 1422 C C . ALA A 1 176 ? -18.320 6.315 24.166 1.00 75.38 176 ALA A C 1
ATOM 1424 O O . ALA A 1 176 ? -18.509 7.323 24.856 1.00 75.38 176 ALA A O 1
ATOM 1425 N N . PRO A 1 177 ? -17.653 5.244 24.634 1.00 83.12 177 PRO A N 1
ATOM 1426 C CA . PRO A 1 177 ? -17.226 5.170 26.026 1.00 83.12 177 PRO A CA 1
ATOM 1427 C C . PRO A 1 177 ? -16.216 6.275 26.359 1.00 83.12 177 PRO A C 1
ATOM 1429 O O . PRO A 1 177 ? -15.357 6.615 25.543 1.00 83.12 177 PRO A O 1
ATOM 1432 N N . ASP A 1 178 ? -16.301 6.833 27.563 1.00 84.62 178 ASP A N 1
ATOM 1433 C CA . ASP A 1 178 ? -15.353 7.844 28.033 1.00 84.62 178 ASP A CA 1
ATOM 1434 C C . ASP A 1 178 ? -14.020 7.186 28.419 1.00 84.62 178 ASP A C 1
ATOM 1436 O O . ASP A 1 178 ? -13.998 6.232 29.190 1.00 84.62 178 ASP A O 1
ATOM 1440 N N . SER A 1 179 ? -12.896 7.702 27.914 1.00 83.06 179 SER A N 1
ATOM 1441 C CA . SER A 1 179 ? -11.564 7.121 28.151 1.00 83.06 179 SER A CA 1
ATOM 1442 C C . SER A 1 179 ? -11.104 7.149 29.612 1.00 83.06 179 SER A C 1
ATOM 1444 O O . SER A 1 179 ? -10.244 6.359 29.992 1.00 83.06 179 SER A O 1
ATOM 1446 N N . CYS A 1 180 ? -11.612 8.087 30.411 1.00 83.88 180 CYS A N 1
ATOM 1447 C CA . CYS A 1 180 ? -11.245 8.279 31.815 1.00 83.88 180 CYS A CA 1
ATOM 1448 C C . CYS A 1 180 ? -12.217 7.571 32.769 1.00 83.88 180 CYS A C 1
ATOM 1450 O O . CYS A 1 180 ? -11.861 7.294 33.915 1.00 83.88 180 CYS A O 1
ATOM 1452 N N . HIS A 1 181 ? -13.435 7.290 32.305 1.00 84.31 181 HIS A N 1
ATOM 1453 C CA . HIS A 1 181 ? -14.532 6.750 33.103 1.00 84.31 181 HIS A CA 1
ATOM 1454 C C . HIS A 1 181 ? -15.129 5.472 32.493 1.00 84.31 181 HIS A C 1
ATOM 1456 O O . HIS A 1 181 ? -16.346 5.301 32.463 1.00 84.31 181 HIS A O 1
ATOM 1462 N N . THR A 1 182 ? -14.268 4.559 32.038 1.00 86.75 182 THR A N 1
ATOM 1463 C CA . THR A 1 182 ? -14.647 3.223 31.554 1.00 86.75 182 THR A CA 1
ATOM 1464 C C . THR A 1 182 ? -13.695 2.154 32.084 1.00 86.75 182 THR A C 1
ATOM 1466 O O . THR A 1 182 ? -12.543 2.429 32.419 1.00 86.75 182 THR A O 1
ATOM 1469 N N . ASP A 1 183 ? -14.179 0.919 32.146 1.00 89.88 183 ASP A N 1
ATOM 1470 C CA . ASP A 1 183 ? -13.351 -0.282 32.138 1.00 89.88 183 ASP A CA 1
ATOM 1471 C C . ASP A 1 183 ? -13.039 -0.706 30.689 1.00 89.88 183 ASP A C 1
ATOM 1473 O O . ASP A 1 183 ? -13.588 -0.152 29.730 1.00 89.88 183 ASP A O 1
ATOM 1477 N N . PHE A 1 184 ? -12.153 -1.688 30.528 1.00 92.50 184 PHE A N 1
ATOM 1478 C CA . PHE A 1 184 ? -11.747 -2.214 29.225 1.00 92.50 184 PHE A CA 1
ATOM 1479 C C . PHE A 1 184 ? -11.941 -3.724 29.189 1.00 92.50 184 PHE A C 1
ATOM 1481 O O . PHE A 1 184 ? -11.565 -4.415 30.136 1.00 92.50 184 PHE A O 1
ATOM 1488 N N . ASP A 1 185 ? -12.491 -4.220 28.084 1.00 93.06 185 ASP A N 1
ATOM 1489 C CA . ASP A 1 185 ? -12.752 -5.647 27.892 1.00 93.06 185 ASP A CA 1
ATOM 1490 C C . ASP A 1 185 ? -11.453 -6.389 27.550 1.00 93.06 185 ASP A C 1
ATOM 1492 O O . ASP A 1 185 ? -11.202 -7.488 28.038 1.00 93.06 185 ASP A O 1
ATOM 1496 N N . ALA A 1 186 ? -10.579 -5.752 26.762 1.00 94.81 186 ALA A N 1
ATOM 1497 C CA . ALA A 1 186 ? -9.268 -6.283 26.416 1.00 94.81 186 ALA A CA 1
ATOM 1498 C C . ALA A 1 186 ? -8.217 -5.176 26.275 1.00 94.81 186 ALA A C 1
ATOM 1500 O O . ALA A 1 186 ? -8.513 -4.039 25.903 1.00 94.81 186 ALA A O 1
ATOM 1501 N N . VAL A 1 187 ? -6.957 -5.541 26.515 1.00 95.56 187 VAL A N 1
ATOM 1502 C CA . VAL A 1 187 ? -5.786 -4.698 26.256 1.00 95.56 187 VAL A CA 1
ATOM 1503 C C . VAL A 1 187 ? -4.738 -5.542 25.548 1.00 95.56 187 VAL A C 1
ATOM 1505 O O . VAL A 1 187 ? -4.467 -6.667 25.964 1.00 95.56 187 VAL A O 1
ATOM 1508 N N . SER A 1 188 ? -4.151 -5.018 24.476 1.00 95.50 188 SER A N 1
ATOM 1509 C CA . SER A 1 188 ? -3.121 -5.730 23.723 1.00 95.50 188 SER A CA 1
ATOM 1510 C C . SER A 1 188 ? -2.125 -4.775 23.091 1.00 95.50 188 SER A C 1
ATOM 1512 O O . SER A 1 188 ? -2.472 -3.654 22.723 1.00 95.50 188 SER A O 1
ATOM 1514 N N . VAL A 1 189 ? -0.882 -5.228 22.950 1.00 93.62 189 VAL A N 1
ATOM 1515 C CA . VAL A 1 189 ? 0.099 -4.545 22.108 1.00 93.62 189 VAL A CA 1
ATOM 1516 C C . VAL A 1 189 ? -0.039 -5.116 20.705 1.00 93.62 189 VAL A C 1
ATOM 1518 O O . VAL A 1 189 ? 0.107 -6.321 20.519 1.00 93.62 189 VAL A O 1
ATOM 1521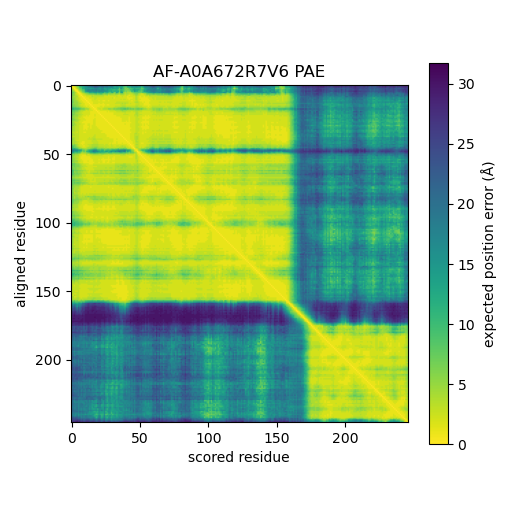 N N . ILE A 1 190 ? -0.346 -4.251 19.743 1.00 90.94 190 ILE A N 1
ATOM 1522 C CA . ILE A 1 190 ? -0.530 -4.598 18.338 1.00 90.94 190 ILE A CA 1
ATOM 1523 C C . ILE A 1 190 ? 0.345 -3.656 17.511 1.00 90.94 190 ILE A C 1
ATOM 1525 O O . ILE A 1 190 ? 0.183 -2.439 17.560 1.00 90.94 190 ILE A O 1
ATOM 1529 N N . ARG A 1 191 ? 1.288 -4.223 16.761 1.00 85.50 191 ARG A N 1
ATOM 1530 C CA . ARG A 1 191 ? 2.296 -3.525 15.945 1.00 85.50 191 ARG A CA 1
ATOM 1531 C C . ARG A 1 191 ? 3.122 -2.522 16.746 1.00 85.50 191 ARG A C 1
ATOM 1533 O O . ARG A 1 191 ? 3.361 -1.406 16.305 1.00 85.50 191 ARG A O 1
ATOM 1540 N N . GLY A 1 192 ? 3.523 -2.919 17.953 1.00 84.94 192 GLY A N 1
ATOM 1541 C CA . GLY A 1 192 ? 4.332 -2.082 18.847 1.00 84.94 192 GLY A CA 1
ATOM 1542 C C . GLY A 1 192 ? 3.558 -0.967 19.555 1.00 84.94 192 GLY A C 1
ATOM 1543 O O . GLY A 1 192 ? 4.147 -0.214 20.327 1.00 84.94 192 GLY A O 1
ATOM 1544 N N . GLU A 1 193 ? 2.245 -0.879 19.354 1.00 90.25 193 GLU A N 1
ATOM 1545 C CA . GLU A 1 193 ? 1.400 0.143 19.962 1.00 90.25 193 GLU A CA 1
ATOM 1546 C C . GLU A 1 193 ? 0.348 -0.471 20.869 1.00 90.25 193 GLU A C 1
ATOM 1548 O O . GLU A 1 193 ? -0.107 -1.594 20.662 1.00 90.25 193 GLU A O 1
ATOM 1553 N N . LEU A 1 194 ? -0.040 0.272 21.901 1.00 94.62 194 LEU A N 1
ATOM 1554 C CA . LEU A 1 194 ? -0.954 -0.230 22.911 1.00 94.62 194 LEU A CA 1
ATOM 1555 C C . LEU A 1 194 ? -2.395 0.081 22.505 1.00 94.62 194 LEU A C 1
ATOM 1557 O O . LEU A 1 194 ? -2.755 1.243 22.306 1.00 94.62 194 LEU A O 1
ATOM 1561 N N . PHE A 1 195 ? -3.217 -0.960 22.418 1.00 94.44 195 PHE A N 1
ATOM 1562 C CA . PHE A 1 195 ? -4.639 -0.861 22.133 1.00 94.44 195 PHE A CA 1
ATOM 1563 C C . PHE A 1 195 ? -5.473 -1.312 23.326 1.00 94.44 195 PHE A C 1
ATOM 1565 O O . PHE A 1 195 ? -5.232 -2.370 23.907 1.00 94.44 195 PHE A O 1
ATOM 1572 N N . PHE A 1 196 ? -6.480 -0.509 23.650 1.00 95.12 196 PHE A N 1
ATOM 1573 C CA . PHE A 1 196 ? -7.530 -0.838 24.611 1.00 95.12 196 PHE A CA 1
ATOM 1574 C C . PHE A 1 196 ? -8.834 -1.041 23.853 1.00 95.12 196 PHE A C 1
ATOM 1576 O O . PHE A 1 196 ? -9.089 -0.299 22.907 1.00 95.12 196 PHE A O 1
ATOM 1583 N N . PHE A 1 197 ? -9.653 -2.003 24.267 1.00 93.31 197 PHE A N 1
ATOM 1584 C CA . PHE A 1 197 ? -10.915 -2.350 23.617 1.00 93.31 197 PHE A CA 1
ATOM 1585 C C . PHE A 1 197 ? -12.073 -2.273 24.611 1.00 93.31 197 PHE A C 1
ATOM 1587 O O . PHE A 1 197 ? -11.927 -2.684 25.763 1.00 93.31 197 PHE A O 1
ATOM 1594 N N . LYS A 1 198 ? -13.215 -1.744 24.163 1.00 91.56 198 LYS A N 1
ATOM 1595 C CA . LYS A 1 198 ? -14.480 -1.744 24.905 1.00 91.56 198 LYS A CA 1
ATOM 1596 C C . LYS A 1 198 ? -15.644 -1.820 23.925 1.00 91.56 198 LYS A C 1
ATOM 1598 O O . LYS A 1 198 ? -15.810 -0.908 23.109 1.00 91.56 198 LYS A O 1
ATOM 1603 N N . ALA A 1 199 ? -16.444 -2.879 24.009 1.00 87.38 199 ALA A N 1
ATOM 1604 C CA . ALA A 1 199 ? -17.445 -3.225 23.006 1.00 87.38 199 ALA A CA 1
ATOM 1605 C C . ALA A 1 199 ? -16.834 -3.120 21.590 1.00 87.38 199 ALA A C 1
ATOM 1607 O O . ALA A 1 199 ? -15.740 -3.626 21.334 1.00 87.38 199 ALA A O 1
ATOM 1608 N N . SER A 1 200 ? -17.482 -2.383 20.686 1.00 86.88 200 SER A N 1
ATOM 1609 C CA . SER A 1 200 ? -17.014 -2.174 19.315 1.00 86.88 200 SER A CA 1
ATOM 1610 C C . SER A 1 200 ? -15.918 -1.109 19.171 1.00 86.88 200 SER A C 1
ATOM 1612 O O . SER A 1 200 ? -15.504 -0.817 18.046 1.00 86.88 200 SER A O 1
ATOM 1614 N N . TYR A 1 201 ? -15.478 -0.472 20.260 1.00 90.50 201 TYR A N 1
ATOM 1615 C CA . TYR A 1 201 ? -14.521 0.634 20.240 1.00 90.50 201 TYR A CA 1
ATOM 1616 C C . TYR A 1 201 ? -13.118 0.190 20.639 1.00 90.50 201 TYR A C 1
ATOM 1618 O O . TYR A 1 201 ? -12.924 -0.694 21.471 1.00 90.50 201 TYR A O 1
ATOM 1626 N N . ALA A 1 202 ? -12.129 0.865 20.066 1.00 92.75 202 ALA A N 1
ATOM 1627 C CA . ALA A 1 202 ? -10.739 0.778 20.466 1.00 92.75 202 ALA A CA 1
ATOM 1628 C C . ALA A 1 202 ? -10.186 2.171 20.792 1.00 92.75 202 ALA A C 1
ATOM 1630 O O . ALA A 1 202 ? -10.672 3.171 20.262 1.00 92.75 202 ALA A O 1
ATOM 1631 N N . TRP A 1 203 ? -9.134 2.223 21.607 1.00 93.75 203 TRP A N 1
ATOM 1632 C CA . TRP A 1 203 ? -8.228 3.361 21.773 1.00 93.75 203 TRP A CA 1
ATOM 1633 C C . TRP A 1 203 ? -6.833 2.931 21.353 1.00 93.75 203 TRP A C 1
ATOM 1635 O O . TRP A 1 203 ? -6.416 1.820 21.666 1.00 93.75 203 TRP A O 1
ATOM 1645 N N . ARG A 1 204 ? -6.103 3.824 20.684 1.00 93.00 204 ARG A N 1
ATOM 1646 C CA . ARG A 1 204 ? -4.715 3.611 20.268 1.00 93.00 204 ARG A CA 1
ATOM 1647 C C . ARG A 1 204 ? -3.803 4.553 21.035 1.00 93.00 204 ARG A C 1
ATOM 1649 O O . ARG A 1 204 ? -3.977 5.772 20.966 1.00 93.00 204 ARG A O 1
ATOM 1656 N N . ILE A 1 205 ? -2.814 3.999 21.723 1.00 92.06 205 ILE A N 1
ATOM 1657 C CA . ILE A 1 205 ? -1.784 4.749 22.435 1.00 92.06 205 ILE A CA 1
ATOM 1658 C C . ILE A 1 205 ? -0.440 4.483 21.767 1.00 92.06 205 ILE A C 1
ATOM 1660 O O . ILE A 1 205 ? 0.033 3.348 21.703 1.00 92.06 205 ILE A O 1
ATOM 1664 N N . ARG A 1 206 ? 0.192 5.563 21.313 1.00 86.88 206 ARG A N 1
ATOM 1665 C CA . ARG A 1 206 ? 1.531 5.558 20.723 1.00 86.88 206 ARG A CA 1
ATOM 1666 C C . ARG A 1 206 ? 2.414 6.476 21.555 1.00 86.88 206 ARG A C 1
ATOM 1668 O O . ARG A 1 206 ? 1.997 7.587 21.878 1.00 86.88 206 ARG A O 1
ATOM 1675 N N . GLU A 1 207 ? 3.587 5.988 21.956 1.00 86.75 207 GLU A N 1
ATOM 1676 C CA . GLU A 1 207 ? 4.553 6.746 22.774 1.00 86.75 207 GLU A CA 1
ATOM 1677 C C . GLU A 1 207 ? 3.929 7.355 24.048 1.00 86.75 207 GLU A C 1
ATOM 1679 O O . GLU A 1 207 ? 4.189 8.495 24.430 1.00 86.75 207 GLU A O 1
ATOM 1684 N N . GLY A 1 208 ? 3.037 6.599 24.698 1.00 87.25 208 GLY A N 1
ATOM 1685 C CA . GLY A 1 208 ? 2.350 7.027 25.920 1.00 87.25 208 GLY A CA 1
ATOM 1686 C C . GLY A 1 208 ? 1.266 8.093 25.720 1.00 87.25 208 GLY A C 1
ATOM 1687 O O . GLY A 1 208 ? 0.730 8.594 26.706 1.00 87.25 208 GLY A O 1
ATOM 1688 N N . ARG A 1 209 ? 0.914 8.445 24.475 1.00 89.50 209 ARG A N 1
ATOM 1689 C CA . ARG A 1 209 ? -0.130 9.431 24.159 1.00 89.50 209 ARG A CA 1
ATOM 1690 C C . ARG A 1 209 ? -1.306 8.801 23.423 1.00 89.50 209 ARG A C 1
ATOM 1692 O O . ARG A 1 209 ? -1.122 8.096 22.425 1.00 89.50 209 ARG A O 1
ATOM 1699 N N . LEU A 1 210 ? -2.518 9.111 23.890 1.00 88.31 210 LEU A N 1
ATOM 1700 C CA . LEU A 1 210 ? -3.749 8.769 23.183 1.00 88.31 210 LEU A CA 1
ATOM 1701 C C . LEU A 1 210 ? -3.778 9.494 21.835 1.00 88.31 210 LEU A C 1
ATOM 1703 O O . LEU A 1 210 ? -3.602 10.711 21.769 1.00 88.31 210 LEU A O 1
ATOM 1707 N N . GLN A 1 211 ? -3.981 8.735 20.763 1.00 87.12 211 GLN A N 1
ATOM 1708 C CA . GLN A 1 211 ? -4.029 9.287 19.416 1.00 87.12 211 GLN A CA 1
ATOM 1709 C C . GLN A 1 211 ? -5.346 10.037 19.173 1.00 87.12 211 GLN A C 1
ATOM 1711 O O . GLN A 1 211 ? -6.402 9.650 19.674 1.00 87.12 211 GLN A O 1
ATOM 1716 N N . ALA A 1 212 ? -5.290 11.115 18.388 1.00 77.44 212 ALA A N 1
ATOM 1717 C CA . ALA A 1 212 ? -6.473 11.896 18.040 1.00 77.44 212 ALA A CA 1
ATOM 1718 C C . ALA A 1 212 ? -7.499 11.052 17.259 1.00 77.44 212 ALA A C 1
ATOM 1720 O O . ALA A 1 212 ? -7.138 10.168 16.480 1.00 77.44 212 ALA A O 1
ATOM 1721 N N . GLY A 1 213 ? -8.789 11.334 17.461 1.00 76.56 213 GLY A N 1
ATOM 1722 C CA . GLY A 1 213 ? -9.876 10.605 16.798 1.00 76.56 213 GLY A CA 1
ATOM 1723 C C . GLY A 1 213 ? -10.157 9.217 17.381 1.00 76.56 213 GLY A C 1
ATOM 1724 O O . GLY A 1 213 ? -10.699 8.374 16.666 1.00 76.56 213 GLY A O 1
ATOM 1725 N N . TYR A 1 214 ? -9.768 8.983 18.640 1.00 86.56 214 TYR A N 1
ATOM 1726 C CA . TYR A 1 214 ? -10.154 7.826 19.449 1.00 86.56 214 TYR A CA 1
ATOM 1727 C C . TYR A 1 214 ? -10.947 8.277 20.695 1.00 86.56 214 TYR A C 1
ATOM 1729 O O . TYR A 1 214 ? -10.672 9.371 21.194 1.00 86.56 214 TYR A O 1
ATOM 1737 N N . PRO A 1 215 ? -11.895 7.471 21.218 1.00 90.62 215 PRO A N 1
ATOM 1738 C CA . PRO A 1 215 ? -12.239 6.114 20.780 1.00 90.62 215 PRO A CA 1
ATOM 1739 C C . PRO A 1 215 ? -12.790 6.062 19.357 1.00 90.62 215 PRO A C 1
ATOM 1741 O O . PRO A 1 215 ? -13.495 6.962 18.909 1.00 90.62 215 PRO A O 1
ATOM 1744 N N . ALA A 1 216 ? -12.441 5.004 18.634 1.00 88.00 216 ALA A N 1
ATOM 1745 C CA . ALA A 1 216 ? -12.924 4.749 17.282 1.00 88.00 216 ALA A CA 1
ATOM 1746 C C . ALA A 1 216 ? -13.423 3.317 17.177 1.00 88.00 216 ALA A C 1
ATOM 1748 O O . ALA A 1 216 ? -12.976 2.458 17.933 1.00 88.00 216 ALA A O 1
ATOM 1749 N N . LEU A 1 217 ? -14.306 3.041 16.219 1.00 86.88 217 LEU A N 1
ATOM 1750 C CA . LEU A 1 217 ? -14.718 1.667 15.955 1.00 86.88 217 LEU A CA 1
ATOM 1751 C C . LEU A 1 217 ? -13.494 0.809 15.615 1.00 86.88 217 LEU A C 1
ATOM 1753 O O . LEU A 1 217 ? -12.713 1.154 14.724 1.00 86.88 217 LEU A O 1
ATOM 1757 N N . ALA A 1 218 ? -13.344 -0.321 16.301 1.00 87.62 218 ALA A N 1
ATOM 1758 C CA . ALA A 1 218 ? -12.241 -1.250 16.088 1.00 87.62 218 ALA A CA 1
ATOM 1759 C C . ALA A 1 218 ? -12.253 -1.813 14.653 1.00 87.62 218 ALA A C 1
ATOM 1761 O O . ALA A 1 218 ? -11.202 -2.064 14.061 1.00 87.62 218 ALA A O 1
ATOM 1762 N N . SER A 1 219 ? -13.436 -1.888 14.035 1.00 83.19 219 SER A N 1
ATOM 1763 C CA . SER A 1 219 ? -13.626 -2.270 12.632 1.00 83.19 219 SER A CA 1
ATOM 1764 C C . SER A 1 219 ? -12.947 -1.335 11.625 1.00 83.19 219 SER A C 1
ATOM 1766 O O . SER A 1 219 ? -12.703 -1.743 10.490 1.00 83.19 219 SER A O 1
ATOM 1768 N N . ARG A 1 220 ? -12.573 -0.111 12.034 1.00 77.25 220 ARG A N 1
ATOM 1769 C CA . ARG A 1 220 ? -11.734 0.797 11.231 1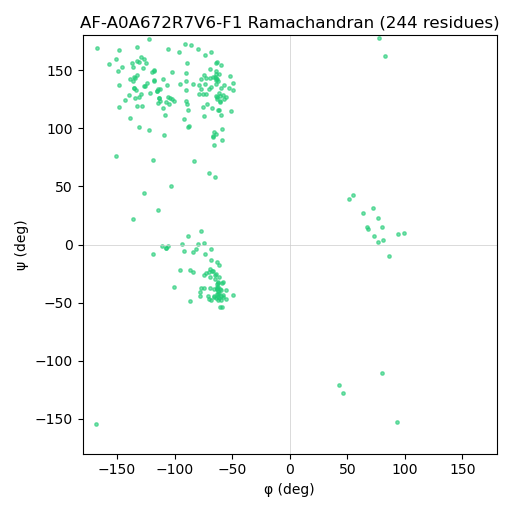.00 77.25 220 ARG A CA 1
ATOM 1770 C C . ARG A 1 220 ? -10.322 0.242 11.014 1.00 77.25 220 ARG A C 1
ATOM 1772 O O . ARG A 1 220 ? -9.695 0.569 10.015 1.00 77.25 220 ARG A O 1
ATOM 1779 N N . HIS A 1 221 ? -9.824 -0.556 11.955 1.00 78.56 221 HIS A N 1
ATOM 1780 C CA . HIS A 1 221 ? -8.480 -1.142 11.933 1.00 78.56 221 HIS A CA 1
ATOM 1781 C C . HIS A 1 221 ? -8.496 -2.597 11.472 1.00 78.56 221 HIS A C 1
ATOM 1783 O O . HIS A 1 221 ? -7.590 -3.040 10.768 1.00 78.56 221 HIS A O 1
ATOM 1789 N N . TRP A 1 222 ? -9.536 -3.334 11.864 1.00 85.31 222 TRP A N 1
ATOM 1790 C CA . TRP A 1 222 ? -9.639 -4.770 11.642 1.00 85.31 222 TRP A CA 1
ATOM 1791 C C . TRP A 1 222 ? -10.991 -5.114 11.033 1.00 85.31 222 TRP A C 1
ATOM 1793 O O . TRP A 1 222 ? -12.015 -5.198 11.712 1.00 85.31 222 TRP A O 1
ATOM 1803 N N . ARG A 1 223 ? -11.005 -5.329 9.718 1.00 76.69 223 ARG A N 1
ATOM 1804 C CA . ARG A 1 223 ? -12.217 -5.742 9.012 1.00 76.69 223 ARG A CA 1
ATOM 1805 C C . ARG A 1 223 ? -12.665 -7.125 9.497 1.00 76.69 223 ARG A C 1
ATOM 1807 O O . ARG A 1 223 ? -11.886 -8.071 9.457 1.00 76.69 223 ARG A O 1
ATOM 1814 N N . GLY A 1 224 ? -13.934 -7.239 9.891 1.00 78.12 224 GLY A N 1
ATOM 1815 C CA . GLY A 1 224 ? -14.515 -8.491 10.391 1.00 78.12 224 GLY A CA 1
ATOM 1816 C C . GLY A 1 224 ? -14.195 -8.798 11.856 1.00 78.12 224 GLY A C 1
ATOM 1817 O O . GLY A 1 224 ? -14.377 -9.935 12.279 1.00 78.12 224 GLY A O 1
ATOM 1818 N N . ILE A 1 225 ? -13.707 -7.812 12.616 1.00 86.38 225 ILE A N 1
ATOM 1819 C CA . ILE A 1 225 ? -13.533 -7.946 14.063 1.00 86.38 225 ILE A CA 1
ATOM 1820 C C . ILE A 1 225 ? -14.888 -8.174 14.766 1.00 86.38 225 ILE A C 1
ATOM 1822 O O . ILE A 1 225 ? -15.871 -7.546 14.358 1.00 86.38 225 ILE A O 1
ATOM 1826 N N . PRO A 1 226 ? -14.959 -9.045 15.792 1.00 86.19 226 PRO A N 1
ATOM 1827 C CA . PRO A 1 226 ? -16.165 -9.221 16.603 1.00 86.19 226 PRO A CA 1
ATOM 1828 C C . PRO A 1 226 ? -16.592 -7.926 17.303 1.00 86.19 226 PRO A C 1
ATOM 1830 O O . PRO A 1 226 ? -15.760 -7.065 17.592 1.00 86.19 226 PRO A O 1
ATOM 1833 N N . GLU A 1 227 ? -17.884 -7.805 17.612 1.00 82.56 227 GLU A N 1
ATOM 1834 C CA . GLU A 1 227 ? -18.425 -6.631 18.312 1.00 82.56 227 GLU A CA 1
ATOM 1835 C C . GLU A 1 227 ? -18.075 -6.610 19.804 1.00 82.56 227 GLU A C 1
ATOM 1837 O O . GLU A 1 227 ? -17.998 -5.531 20.386 1.00 82.56 227 GLU A O 1
ATOM 1842 N N . ASN A 1 228 ? -17.845 -7.775 20.419 1.00 84.00 228 ASN A N 1
ATOM 1843 C CA . ASN A 1 228 ? -17.502 -7.897 21.833 1.00 84.00 228 ASN A CA 1
ATOM 1844 C C . ASN A 1 228 ? -16.164 -8.625 22.007 1.00 84.00 228 ASN A C 1
ATOM 1846 O O . ASN A 1 228 ? -16.091 -9.850 21.933 1.00 84.00 228 ASN A O 1
ATOM 1850 N N . ILE A 1 229 ? -15.081 -7.876 22.200 1.00 90.62 229 ILE A N 1
ATOM 1851 C CA . ILE A 1 229 ? -13.724 -8.430 22.260 1.00 90.62 229 ILE A CA 1
ATOM 1852 C C . ILE A 1 229 ? -13.374 -8.744 23.715 1.00 90.62 229 ILE A C 1
ATOM 1854 O O . ILE A 1 229 ? -13.092 -7.837 24.488 1.00 90.62 229 ILE A O 1
ATOM 1858 N N . GLY A 1 230 ? -13.317 -10.026 24.072 1.00 89.94 230 GLY A N 1
ATOM 1859 C CA . GLY A 1 230 ? -12.892 -10.470 25.405 1.00 89.94 230 GLY A CA 1
ATOM 1860 C C . GLY A 1 230 ? -11.373 -10.593 25.560 1.00 89.94 230 GLY A C 1
ATOM 1861 O O . GLY A 1 230 ? -10.852 -10.527 26.668 1.00 89.94 230 GLY A O 1
ATOM 1862 N N . ALA A 1 231 ? -10.639 -10.782 24.459 1.00 93.38 231 ALA A N 1
ATOM 1863 C CA . ALA A 1 231 ? -9.177 -10.753 24.453 1.00 93.38 231 ALA A CA 1
ATOM 1864 C C . ALA A 1 231 ? -8.623 -10.435 23.058 1.00 93.38 231 ALA A C 1
ATOM 1866 O O . ALA A 1 231 ? -9.250 -10.733 22.039 1.00 93.38 231 ALA A O 1
ATOM 1867 N N . ALA A 1 232 ? -7.409 -9.884 23.010 1.00 94.50 232 ALA A N 1
ATOM 1868 C CA . ALA A 1 232 ? -6.672 -9.661 21.772 1.00 94.50 232 ALA A CA 1
ATOM 1869 C C . ALA A 1 232 ? -5.184 -10.004 21.945 1.00 94.50 232 ALA A C 1
ATOM 1871 O O . ALA A 1 232 ? -4.593 -9.735 22.993 1.00 94.50 232 ALA A O 1
ATOM 1872 N N . TYR A 1 233 ? -4.564 -10.585 20.921 1.00 93.56 233 TYR A N 1
ATOM 1873 C CA . TYR A 1 233 ? -3.163 -11.015 20.950 1.00 93.56 233 TYR A CA 1
ATOM 1874 C C . TYR A 1 233 ? -2.511 -10.898 19.571 1.00 93.56 233 TYR A C 1
ATOM 1876 O O . TYR A 1 233 ? -3.100 -11.303 18.573 1.00 93.56 233 TYR A O 1
ATOM 1884 N N . GLU A 1 234 ? -1.274 -10.408 19.515 1.00 92.94 234 GLU A N 1
ATOM 1885 C CA . GLU A 1 234 ? -0.433 -10.489 18.321 1.00 92.94 234 GLU A CA 1
ATOM 1886 C C . GLU A 1 234 ? 0.607 -11.608 18.466 1.00 92.94 234 GLU A C 1
ATOM 1888 O O . GLU A 1 234 ? 1.386 -11.637 19.422 1.00 92.94 234 GLU A O 1
ATOM 1893 N N . ASP A 1 235 ? 0.638 -12.534 17.505 1.00 88.94 235 ASP A N 1
ATOM 1894 C CA . ASP A 1 235 ? 1.617 -13.617 17.493 1.00 88.94 235 ASP A CA 1
ATOM 1895 C C . ASP A 1 235 ? 2.994 -13.190 16.956 1.00 88.94 235 ASP A C 1
ATOM 1897 O O . ASP A 1 235 ? 3.168 -12.142 16.339 1.00 88.94 235 ASP A O 1
ATOM 1901 N N . LYS A 1 236 ? 4.006 -14.047 17.144 1.00 83.00 236 LYS A N 1
ATOM 1902 C CA . LYS A 1 236 ? 5.381 -13.781 16.674 1.00 83.00 236 LYS A CA 1
ATOM 1903 C C . LYS A 1 236 ? 5.521 -13.665 15.150 1.00 83.00 236 LYS A C 1
ATOM 1905 O O . LYS A 1 236 ? 6.570 -13.243 14.679 1.00 83.00 236 LYS A O 1
ATOM 1910 N N . LYS A 1 237 ? 4.519 -14.098 14.382 1.00 78.00 237 LYS A N 1
ATOM 1911 C CA . LYS A 1 237 ? 4.469 -13.959 12.919 1.00 78.00 237 LYS A CA 1
ATOM 1912 C C . LYS A 1 237 ? 3.724 -12.690 12.504 1.00 78.00 237 LYS A C 1
ATOM 1914 O O . LYS A 1 237 ? 3.545 -12.449 11.312 1.00 78.00 237 LYS A O 1
ATOM 1919 N N . GLY A 1 238 ? 3.255 -11.908 13.471 1.00 75.00 238 GLY A N 1
ATOM 1920 C CA . GLY A 1 238 ? 2.473 -10.723 13.232 1.00 75.00 238 GLY A CA 1
ATOM 1921 C C . GLY A 1 238 ? 1.051 -11.021 12.750 1.00 75.00 238 GLY A C 1
ATOM 1922 O O . GLY A 1 238 ? 0.515 -10.238 11.968 1.00 75.00 238 GLY A O 1
ATOM 1923 N N . ASN A 1 239 ? 0.420 -12.122 13.150 1.00 82.81 239 ASN A N 1
ATOM 1924 C CA . ASN A 1 239 ? -1.035 -12.235 13.018 1.00 82.81 239 ASN A CA 1
ATOM 1925 C C . ASN A 1 239 ? -1.700 -11.700 14.284 1.00 82.81 239 ASN A C 1
ATOM 1927 O O . ASN A 1 239 ? -1.217 -11.941 15.388 1.00 82.81 239 ASN A O 1
ATOM 1931 N N . ILE A 1 240 ? -2.815 -10.997 14.109 1.00 90.38 240 ILE A N 1
ATOM 1932 C CA . ILE A 1 240 ? -3.589 -10.421 15.206 1.00 90.38 240 ILE A CA 1
ATOM 1933 C C . ILE A 1 240 ? -4.830 -11.286 15.400 1.00 90.38 240 ILE A C 1
ATOM 1935 O O . ILE A 1 240 ? -5.576 -11.539 14.454 1.00 90.38 240 ILE A O 1
ATOM 1939 N N . TRP A 1 241 ? -5.023 -11.741 16.627 1.00 91.50 241 TRP A N 1
ATOM 1940 C CA . TRP A 1 241 ? -6.077 -12.649 17.043 1.00 91.50 241 TRP A CA 1
ATOM 1941 C C . TRP A 1 241 ? -7.026 -11.911 17.976 1.00 91.50 241 TRP A C 1
ATOM 1943 O O . TRP A 1 241 ? -6.588 -11.356 18.983 1.00 91.50 241 TRP A O 1
ATOM 1953 N N . PHE A 1 242 ? -8.314 -11.934 17.646 1.00 93.25 242 PHE A N 1
ATOM 1954 C CA . PHE A 1 242 ? -9.387 -11.413 18.487 1.00 93.25 242 PHE A CA 1
ATOM 1955 C C . PHE A 1 242 ? -10.246 -12.574 18.967 1.00 93.25 242 PHE A C 1
ATOM 1957 O O . PHE A 1 242 ? -10.612 -13.444 18.176 1.00 93.25 242 PHE A O 1
ATOM 1964 N N . PHE A 1 243 ? -10.553 -12.582 20.258 1.00 91.69 243 PHE A N 1
ATOM 1965 C CA . PHE A 1 243 ? -11.393 -13.584 20.897 1.00 91.69 243 PHE A CA 1
ATOM 1966 C C . PHE A 1 243 ? -12.673 -12.902 21.359 1.00 91.69 243 PHE A C 1
ATOM 1968 O O . PHE A 1 243 ? -12.617 -11.886 22.055 1.00 91.69 243 PHE A O 1
ATOM 1975 N N . GLU A 1 244 ? -13.815 -13.445 20.952 1.00 88.38 244 GLU A N 1
ATOM 1976 C CA . GLU A 1 244 ? -15.118 -12.917 21.339 1.00 88.38 244 GLU A CA 1
ATOM 1977 C C . GLU A 1 244 ? -15.398 -13.232 22.816 1.00 88.38 244 GLU A C 1
ATOM 1979 O O . GLU A 1 244 ? -15.202 -14.364 23.267 1.00 88.38 244 GLU A O 1
ATOM 1984 N N . GLY A 1 245 ? -15.786 -12.207 23.577 1.00 73.19 245 GLY A N 1
ATOM 1985 C CA . GLY A 1 245 ? -16.206 -12.343 24.969 1.00 73.19 245 GLY A CA 1
ATOM 1986 C C . GLY A 1 245 ? -17.629 -12.894 25.044 1.00 73.19 245 GLY A C 1
ATOM 1987 O O . GLY A 1 245 ? -18.498 -12.439 24.300 1.00 73.19 245 GLY A O 1
ATOM 1988 N N . GLY A 1 246 ? -17.842 -13.890 25.910 1.00 59.50 246 GLY A N 1
ATOM 1989 C CA . GLY A 1 246 ? -19.159 -14.490 26.163 1.00 59.50 246 GLY A CA 1
ATOM 1990 C C . GLY A 1 246 ? -20.072 -13.647 27.043 1.00 59.50 246 GLY A C 1
ATOM 1991 O O . GLY A 1 246 ? -19.570 -12.708 27.700 1.00 59.50 246 GLY A O 1
#

InterPro domains:
  IPR001818 Peptidase M10, metallopeptidase [PF00413] (11-156)
  IPR006026 Peptidase, metallopeptidase [SM00235] (2-157)
  IPR018487 Hemopexin-like repeats [PF00045] (184-226)
  IPR018487 Hemopexin-like repeats [PS51642] (181-225)
  IPR018487 Hemopexin-like repeats [SM00120] (184-227)
  IPR021190 Peptidase M10A [PR00138] (28-43)
  IPR021190 Peptidase M10A [PR00138] (51-79)
  IPR021190 Peptidase M10A [PR00138] (110-135)
  IPR021190 Peptidase M10A [PR00138] (143-156)
  IPR024079 Metallopeptidase, catalytic domain superfamily [G3DSA:3.40.390.10] (4-161)
  IPR033739 Peptidase M10A, catalytic domain [cd04278] (11-156)
  IPR036375 Hemopexin-like domain superfamily [G3DSA:2.110.10.10] (177-246)
  IPR036375 Hemopexin-like domain superfamily [SSF50923] (175-245)

Nearest PDB structures (foldseek):
  1hv5-assembly3_C  TM=9.565E-01  e=6.896E-22  Mus musculus
  8h78-assembly1_A  TM=9.654E-01  e=3.183E-20  Homo sapiens
  1qib-assembly1_A  TM=9.570E-01  e=3.212E-19  Homo sapiens
  3ayu-assembly1_A  TM=9.524E-01  e=2.869E-18  Homo sapiens
  4jij-assembly2_B  TM=9.593E-01  e=8.651E-17  Homo sapiens

Foldseek 3Di:
DADDADAAEEEEDDDAPLDDPVVLVVLLVLLVVQLVQWFVHHYDYDHDPPGQAYEYEDAADDPPPDGDDAEDDDQKAEDAPPDPRQRYIYGHSRWNEDDQEDPTQHPSLVSSLRVLRSLPDAADPDPPASSHPDDDDDAPDHHDPVSSVRSCVHGNTPPDPPPPVVPDDPDPPPDDDDPVPDDFLEWEQARNWIWTHDQQFIWTHDPNDTDPPPRDGPCVRPPPAHRAFNYWYADPSRDIDTDHDD

Solvent-accessible surface area (backbone atoms only — not comparable to full-atom values): 14479 Å² total; per-residue (Å²): 127,70,58,84,89,57,79,38,24,38,28,74,78,48,72,48,89,84,51,58,64,73,57,52,53,52,38,53,52,51,24,53,40,65,56,32,72,53,19,71,50,48,78,48,80,48,94,61,97,83,49,55,26,43,36,34,45,43,57,39,79,73,87,81,89,72,57,41,77,43,72,58,90,51,63,57,51,48,26,36,63,94,46,99,54,40,22,35,32,42,33,36,47,57,43,58,64,34,63,84,39,85,93,39,45,34,48,42,60,54,48,31,32,39,51,38,24,34,74,60,49,69,74,43,88,52,87,81,28,56,40,26,85,63,94,75,92,62,81,72,80,65,79,30,74,65,49,50,52,55,52,25,66,34,62,33,63,37,80,69,76,78,74,73,69,72,95,77,70,97,65,85,75,79,68,78,78,50,90,90,78,59,82,66,52,21,66,31,61,54,84,92,26,44,34,40,28,43,56,48,30,27,38,50,30,53,98,91,37,77,45,88,83,53,72,32,56,39,55,81,77,36,83,87,57,68,58,40,38,43,36,48,47,56,47,100,86,57,50,76,47,78,38,71,46,131